Protein AF-A0A6C0JLZ2-F1 (afdb_monomer_lite)

Sequence (259 aa):
MEPILTFVDEPVYMREITKTLSSCRIEPTAEPTAEPMTEPDYEYCVMSIDIGIIHLGISVTTLDNEYNIIEIIWIDLIDITEFTHKWGPSRKNCTLHHTKTFCDWLNHIFQENLDFFEKSDYILIERQPPSGLVAIEQLIFSRWRDKAILIHPRSMHKFFNIGDCDYEQRKVCTEKIARMNLSDPKLQEQLGFYGRAHDIADSICLMLFWIKTQQDKYNEKKRREHIMKRQIQSHTNRKNMTTEEWFELHRYIPRDSKV

Structure (mmCIF, N/CA/C/O backbone):
data_AF-A0A6C0JLZ2-F1
#
_entry.id   AF-A0A6C0JLZ2-F1
#
loop_
_atom_site.group_PDB
_atom_site.id
_atom_site.type_symbol
_atom_site.label_atom_id
_atom_site.label_alt_id
_atom_site.label_comp_id
_atom_site.label_asym_id
_atom_site.label_entity_id
_atom_site.label_seq_id
_atom_site.pdbx_PDB_ins_code
_atom_site.Cartn_x
_atom_site.Cartn_y
_atom_site.Cartn_z
_atom_site.occupancy
_atom_site.B_iso_or_equiv
_atom_site.auth_seq_id
_atom_site.auth_comp_id
_atom_site.auth_asym_id
_atom_site.auth_atom_id
_atom_site.pdbx_PDB_model_num
ATOM 1 N N . MET A 1 1 ? 47.800 0.826 -15.071 1.00 42.62 1 MET A N 1
ATOM 2 C CA . MET A 1 1 ? 47.077 0.222 -13.936 1.00 42.62 1 MET A CA 1
ATOM 3 C C . MET A 1 1 ? 45.671 0.774 -13.986 1.00 42.62 1 MET A C 1
ATOM 5 O O . MET A 1 1 ? 45.480 1.930 -13.639 1.00 42.62 1 MET A O 1
ATOM 9 N N . GLU A 1 2 ? 44.741 0.007 -14.544 1.00 29.59 2 GLU A N 1
ATOM 10 C CA . GLU A 1 2 ? 43.315 0.343 -14.494 1.00 29.59 2 GLU A CA 1
ATOM 11 C C . GLU A 1 2 ? 42.776 0.016 -13.094 1.00 29.59 2 GLU A C 1
ATOM 13 O O . GLU A 1 2 ? 43.218 -0.975 -12.502 1.00 29.59 2 GLU A O 1
ATOM 18 N N . PRO A 1 3 ? 41.868 0.830 -12.530 1.00 30.62 3 PRO A N 1
ATOM 19 C CA . PRO A 1 3 ? 41.259 0.514 -11.253 1.00 30.62 3 PRO A CA 1
ATOM 20 C C . PRO A 1 3 ? 40.289 -0.655 -11.440 1.00 30.62 3 PRO A C 1
ATOM 22 O O . PRO A 1 3 ? 39.360 -0.600 -12.244 1.00 30.62 3 PRO A O 1
ATOM 25 N N . ILE A 1 4 ? 40.523 -1.722 -10.682 1.00 32.12 4 ILE A N 1
ATOM 26 C CA . ILE A 1 4 ? 39.612 -2.857 -10.568 1.00 32.12 4 ILE A CA 1
ATOM 27 C C . ILE A 1 4 ? 38.368 -2.358 -9.827 1.00 32.12 4 ILE A C 1
ATOM 29 O O . ILE A 1 4 ? 38.426 -2.068 -8.634 1.00 32.12 4 ILE A O 1
ATOM 33 N N . LEU A 1 5 ? 37.251 -2.234 -10.546 1.00 30.23 5 LEU A N 1
ATOM 34 C CA . LEU A 1 5 ? 35.925 -2.061 -9.959 1.00 30.23 5 LEU A CA 1
ATOM 35 C C . LEU A 1 5 ? 35.546 -3.360 -9.241 1.00 30.23 5 LEU A C 1
ATOM 37 O O . LEU A 1 5 ? 35.168 -4.346 -9.871 1.00 30.23 5 LEU A O 1
ATOM 41 N N . THR A 1 6 ? 35.670 -3.369 -7.918 1.00 31.44 6 THR A N 1
ATOM 42 C CA . THR A 1 6 ? 35.042 -4.384 -7.073 1.00 31.44 6 THR A CA 1
ATOM 43 C C . THR A 1 6 ? 33.554 -4.078 -6.987 1.00 31.44 6 THR A C 1
ATOM 45 O O . THR A 1 6 ? 33.160 -3.047 -6.441 1.00 31.44 6 THR A O 1
ATOM 48 N N . PHE A 1 7 ? 32.737 -4.967 -7.548 1.00 28.34 7 PHE A N 1
ATOM 49 C CA . PHE A 1 7 ? 31.302 -4.991 -7.303 1.00 28.34 7 PHE A CA 1
ATOM 50 C C . PHE A 1 7 ? 31.083 -5.187 -5.801 1.00 28.34 7 PHE A C 1
ATOM 52 O O . PHE A 1 7 ? 31.608 -6.132 -5.217 1.00 28.34 7 PHE A O 1
ATOM 59 N N . VAL A 1 8 ? 30.368 -4.254 -5.175 1.00 33.25 8 VAL A N 1
ATOM 60 C CA . VAL A 1 8 ? 29.864 -4.432 -3.813 1.00 33.25 8 VAL A CA 1
ATOM 61 C C . VAL A 1 8 ? 28.771 -5.487 -3.915 1.00 33.25 8 VAL A C 1
ATOM 63 O O . VAL A 1 8 ? 27.786 -5.278 -4.625 1.00 33.25 8 VAL A O 1
ATOM 66 N N . ASP A 1 9 ? 29.007 -6.637 -3.289 1.00 36.94 9 ASP A N 1
ATOM 67 C CA . ASP A 1 9 ? 28.062 -7.745 -3.224 1.00 36.94 9 ASP A CA 1
ATOM 68 C C . ASP A 1 9 ? 26.674 -7.255 -2.781 1.00 36.94 9 ASP A C 1
ATOM 70 O O . ASP A 1 9 ? 26.542 -6.404 -1.897 1.00 36.94 9 ASP A O 1
ATOM 74 N N . GLU A 1 10 ? 25.645 -7.791 -3.440 1.00 41.62 10 GLU A N 1
ATOM 75 C CA . GLU A 1 10 ? 24.232 -7.512 -3.186 1.00 41.62 10 GLU A CA 1
ATOM 76 C C . GLU A 1 10 ? 23.880 -7.605 -1.690 1.00 41.62 10 GLU A C 1
ATOM 78 O O . GLU A 1 10 ? 24.451 -8.434 -0.971 1.00 41.62 10 GLU A O 1
ATOM 83 N N . PRO A 1 11 ? 22.905 -6.818 -1.196 1.00 35.00 11 PRO A N 1
ATOM 84 C CA . PRO A 1 11 ? 22.507 -6.894 0.200 1.00 35.00 11 PRO A CA 1
ATOM 85 C C . PRO A 1 11 ? 22.031 -8.313 0.545 1.00 35.00 11 PRO A C 1
ATOM 87 O O . PRO A 1 11 ? 20.995 -8.794 0.088 1.00 35.00 11 PRO A O 1
ATOM 90 N N . VAL A 1 12 ? 22.800 -8.957 1.425 1.00 37.78 12 VAL A N 1
ATOM 91 C CA . VAL A 1 12 ? 22.631 -10.313 1.983 1.00 37.78 12 VAL A CA 1
ATOM 92 C C . VAL A 1 12 ? 21.279 -10.504 2.710 1.00 37.78 12 VAL A C 1
ATOM 94 O O . VAL A 1 12 ? 20.905 -11.622 3.066 1.00 37.78 12 VAL A O 1
ATOM 97 N N . TYR A 1 13 ? 20.505 -9.431 2.892 1.00 41.44 13 TYR A N 1
ATOM 98 C CA . TYR A 1 13 ? 19.379 -9.341 3.821 1.00 41.44 13 TYR A CA 1
ATOM 99 C C . TYR A 1 13 ? 18.070 -10.001 3.344 1.00 41.44 13 TYR A C 1
ATOM 101 O O . TYR A 1 13 ? 17.281 -10.468 4.164 1.00 41.44 13 TYR A O 1
ATOM 109 N N . MET A 1 14 ? 17.853 -10.155 2.029 1.00 39.50 14 MET A N 1
ATOM 110 C CA . MET A 1 14 ? 16.638 -10.810 1.501 1.00 39.50 14 MET A CA 1
ATOM 111 C C . MET A 1 14 ? 16.525 -12.291 1.896 1.00 39.50 14 MET A C 1
ATOM 113 O O . MET A 1 14 ? 15.421 -12.837 1.927 1.00 39.50 14 MET A O 1
ATOM 117 N N . ARG A 1 15 ? 17.649 -12.947 2.231 1.00 36.19 15 ARG A N 1
ATOM 118 C CA . ARG A 1 15 ? 17.680 -14.366 2.625 1.00 36.19 15 ARG A CA 1
ATOM 119 C C . ARG A 1 15 ? 17.050 -14.650 3.987 1.00 36.19 15 ARG A C 1
ATOM 121 O O . ARG A 1 15 ? 16.737 -15.811 4.230 1.00 36.19 15 ARG A O 1
ATOM 128 N N . GLU A 1 16 ? 16.885 -13.659 4.863 1.00 38.12 16 GLU A N 1
ATOM 129 C CA . GLU A 1 16 ? 16.236 -13.877 6.165 1.00 38.12 16 GLU A CA 1
ATOM 130 C C . GLU A 1 16 ? 14.729 -13.627 6.087 1.00 38.12 16 GLU A C 1
ATOM 132 O O . GLU A 1 16 ? 13.971 -14.510 6.467 1.00 38.12 16 GLU A O 1
ATOM 137 N N . ILE A 1 17 ? 14.277 -12.536 5.456 1.00 41.25 17 ILE A N 1
ATOM 138 C CA . ILE A 1 17 ? 12.839 -12.215 5.330 1.00 41.25 17 ILE A CA 1
ATOM 139 C C . ILE A 1 17 ? 12.093 -13.271 4.495 1.00 41.25 17 ILE A C 1
ATOM 141 O O . ILE A 1 17 ? 11.003 -13.710 4.863 1.00 41.25 17 ILE A O 1
ATOM 145 N N . THR A 1 18 ? 12.697 -13.761 3.403 1.00 35.69 18 THR A N 1
ATOM 146 C CA . THR A 1 18 ? 12.110 -14.870 2.626 1.00 35.69 18 THR A CA 1
ATOM 147 C C . THR A 1 18 ? 12.131 -16.192 3.386 1.00 35.69 18 THR A C 1
ATOM 149 O O . THR A 1 18 ? 11.236 -17.003 3.178 1.00 35.69 18 THR A O 1
ATOM 152 N N . LYS A 1 19 ? 13.077 -16.428 4.308 1.00 34.59 19 LYS A N 1
ATOM 153 C CA . LYS A 1 19 ? 13.058 -17.618 5.178 1.00 34.59 19 LYS A CA 1
ATOM 154 C C . LYS A 1 19 ? 11.939 -17.559 6.216 1.00 34.59 19 LYS A C 1
ATOM 156 O O . LYS A 1 19 ? 11.309 -18.586 6.429 1.00 34.59 19 LYS A O 1
ATOM 161 N N . THR A 1 20 ? 11.641 -16.386 6.772 1.00 43.28 20 THR A N 1
ATOM 162 C CA . THR A 1 20 ? 10.505 -16.174 7.691 1.00 43.28 20 THR A CA 1
ATOM 163 C C . THR A 1 20 ? 9.155 -16.332 6.987 1.00 43.28 20 THR A C 1
ATOM 165 O O . THR A 1 20 ? 8.162 -16.717 7.586 1.00 43.28 20 THR A O 1
ATOM 168 N N . LEU A 1 21 ? 9.114 -16.072 5.680 1.00 37.03 21 LEU A N 1
ATOM 169 C CA . LEU A 1 21 ? 7.914 -16.196 4.858 1.00 37.03 21 LEU A CA 1
ATOM 170 C C . LEU A 1 21 ? 7.765 -17.600 4.229 1.00 37.03 21 LEU A C 1
ATOM 172 O O . LEU A 1 21 ? 6.644 -18.064 4.018 1.00 37.03 21 LEU A O 1
ATOM 176 N N . SER A 1 22 ? 8.858 -18.296 3.918 1.00 37.12 22 SER A N 1
ATOM 177 C CA . SER A 1 22 ? 8.841 -19.631 3.293 1.00 37.12 22 SER A CA 1
ATOM 178 C C . SER A 1 22 ? 8.814 -20.796 4.293 1.00 37.12 22 SER A C 1
ATOM 180 O O . SER A 1 22 ? 8.516 -21.922 3.892 1.00 37.12 22 SER A O 1
ATOM 182 N N . SER A 1 23 ? 9.038 -20.551 5.590 1.00 39.75 23 SER A N 1
ATOM 183 C CA . SER A 1 23 ? 8.911 -21.550 6.667 1.00 39.75 23 SER A CA 1
ATOM 184 C C . SER A 1 23 ? 7.463 -21.979 6.971 1.00 39.75 23 SER A C 1
ATOM 186 O O . SER A 1 23 ? 7.255 -22.914 7.740 1.00 39.75 23 SER A O 1
ATOM 188 N N . CYS A 1 24 ? 6.452 -21.405 6.306 1.00 40.78 24 CYS A N 1
ATOM 189 C CA . CYS A 1 24 ? 5.029 -21.762 6.435 1.00 40.78 24 CYS A CA 1
ATOM 190 C C . CYS A 1 24 ? 4.627 -23.126 5.819 1.00 40.78 24 CYS A C 1
ATOM 192 O O . CYS A 1 24 ? 3.474 -23.325 5.434 1.00 40.78 24 CYS A O 1
ATOM 194 N N . ARG A 1 25 ? 5.546 -24.092 5.721 1.00 32.88 25 ARG A N 1
ATOM 195 C CA . ARG A 1 25 ? 5.217 -25.501 5.460 1.00 32.88 25 ARG A CA 1
ATOM 196 C C . ARG A 1 25 ? 5.774 -26.366 6.579 1.00 32.88 25 ARG A C 1
ATOM 198 O O . ARG A 1 25 ? 6.926 -26.782 6.542 1.00 32.88 25 ARG A O 1
ATOM 205 N N . ILE A 1 26 ? 4.916 -26.676 7.545 1.00 35.62 26 ILE A N 1
ATOM 206 C CA . ILE A 1 26 ? 5.140 -27.793 8.458 1.00 35.62 26 ILE A CA 1
ATOM 207 C C . ILE A 1 26 ? 4.710 -29.063 7.716 1.00 35.62 26 ILE A C 1
ATOM 209 O O . ILE A 1 26 ? 3.518 -29.326 7.573 1.00 35.62 26 ILE A O 1
ATOM 213 N N . GLU A 1 27 ? 5.674 -29.862 7.258 1.00 36.94 27 GLU A N 1
ATOM 214 C CA . GLU A 1 27 ? 5.500 -31.314 7.345 1.00 36.94 27 GLU A CA 1
ATOM 215 C C . GLU A 1 27 ? 6.022 -31.773 8.714 1.00 36.94 27 GLU A C 1
ATOM 217 O O . GLU A 1 27 ? 7.045 -31.262 9.183 1.00 36.94 27 GLU A O 1
ATOM 222 N N . PRO A 1 28 ? 5.329 -32.696 9.402 1.00 35.91 28 PRO A N 1
ATOM 223 C CA . PRO A 1 28 ? 5.691 -33.075 10.754 1.00 35.91 28 PRO A CA 1
ATOM 224 C C . PRO A 1 28 ? 6.867 -34.051 10.720 1.00 35.91 28 PRO A C 1
ATOM 226 O O . PRO A 1 28 ? 6.683 -35.244 10.489 1.00 35.91 28 PRO A O 1
ATOM 229 N N . THR A 1 29 ? 8.070 -33.575 11.029 1.00 37.16 29 THR A N 1
ATOM 230 C CA . THR A 1 29 ? 9.158 -34.455 11.477 1.00 37.16 29 THR A CA 1
ATOM 231 C C . THR A 1 29 ? 9.930 -33.829 12.631 1.00 37.16 29 THR A C 1
ATOM 233 O O . THR A 1 29 ? 10.174 -32.629 12.655 1.00 37.16 29 THR A O 1
ATOM 236 N N . ALA A 1 30 ? 10.229 -34.683 13.608 1.00 43.09 30 ALA A N 1
ATOM 237 C CA . ALA A 1 30 ? 10.561 -34.370 14.990 1.00 43.09 30 ALA A CA 1
ATOM 238 C C . ALA A 1 30 ? 11.877 -33.596 15.230 1.00 43.09 30 ALA A C 1
ATOM 240 O O . ALA A 1 30 ? 12.812 -33.651 14.439 1.00 43.09 30 ALA A O 1
ATOM 241 N N . GLU A 1 31 ? 11.864 -32.932 16.391 1.00 43.78 31 GLU A N 1
ATOM 242 C CA . GLU A 1 31 ? 12.822 -32.071 17.112 1.00 43.78 31 GLU A CA 1
ATOM 243 C C . GLU A 1 31 ? 14.348 -32.281 16.927 1.00 43.78 31 GLU A C 1
ATOM 245 O O . GLU A 1 31 ? 14.820 -33.393 16.681 1.00 43.78 31 GLU A O 1
ATOM 250 N N . PRO A 1 32 ? 15.145 -31.204 17.138 1.00 46.09 32 PRO A N 1
ATOM 251 C CA . PRO A 1 32 ? 15.621 -30.879 18.493 1.00 46.09 32 PRO A CA 1
ATOM 252 C C . PRO A 1 32 ? 15.422 -29.409 18.926 1.00 46.09 32 PRO A C 1
ATOM 254 O O . PRO A 1 32 ? 15.899 -28.478 18.284 1.00 46.09 32 PRO A O 1
ATOM 257 N N . THR A 1 33 ? 14.748 -29.255 20.070 1.00 55.16 33 THR A N 1
ATOM 258 C CA . THR A 1 33 ? 14.893 -28.246 21.142 1.00 55.16 33 THR A CA 1
ATOM 259 C C . THR A 1 33 ? 15.648 -26.937 20.841 1.00 55.16 33 THR A C 1
ATOM 261 O O . THR A 1 33 ? 16.840 -26.804 21.128 1.00 55.16 33 THR A O 1
ATOM 264 N N . ALA A 1 34 ? 14.901 -25.920 20.421 1.00 44.66 34 ALA A N 1
ATOM 265 C CA . ALA A 1 34 ? 15.114 -24.529 20.813 1.00 44.66 34 ALA A CA 1
ATOM 266 C C . ALA A 1 34 ? 13.762 -24.023 21.332 1.00 44.66 34 ALA A C 1
ATOM 268 O O . ALA A 1 34 ? 12.735 -24.347 20.736 1.00 44.66 34 ALA A O 1
ATOM 269 N N . GLU A 1 35 ? 13.736 -23.315 22.464 1.00 44.88 35 GLU A N 1
ATOM 270 C CA . GLU A 1 35 ? 12.493 -22.718 22.964 1.00 44.88 35 GLU A CA 1
ATOM 271 C C . GLU A 1 35 ? 11.859 -21.888 21.834 1.00 44.88 35 GLU A C 1
ATOM 273 O O . GLU A 1 35 ? 12.544 -21.026 21.275 1.00 44.88 35 GLU A O 1
ATOM 278 N N . PRO A 1 36 ? 10.604 -22.165 21.431 1.00 40.09 36 PRO A N 1
ATOM 279 C CA . PRO A 1 36 ? 9.993 -21.443 20.333 1.00 40.09 36 PRO A CA 1
ATOM 280 C C . PRO A 1 36 ? 9.804 -19.997 20.780 1.00 40.09 36 PRO A C 1
ATOM 282 O O . PRO A 1 36 ? 8.972 -19.704 21.640 1.00 40.09 36 PRO A O 1
ATOM 285 N N . MET A 1 37 ? 10.585 -19.086 20.196 1.00 38.66 37 MET A N 1
ATOM 286 C CA . MET A 1 37 ? 10.202 -17.683 20.141 1.00 38.66 37 MET A CA 1
ATOM 287 C C . MET A 1 37 ? 8.822 -17.664 19.492 1.00 38.66 37 MET A C 1
ATOM 289 O O . MET A 1 37 ? 8.691 -17.991 18.317 1.00 38.66 37 MET A O 1
ATOM 293 N N . THR A 1 38 ? 7.785 -17.392 20.281 1.00 46.66 38 THR A N 1
ATOM 294 C CA . THR A 1 38 ? 6.423 -17.237 19.778 1.00 46.66 38 THR A CA 1
ATOM 295 C C . THR A 1 38 ? 6.456 -16.117 18.753 1.00 46.66 38 THR A C 1
ATOM 297 O O . THR A 1 38 ? 6.639 -14.957 19.131 1.00 46.66 38 THR A O 1
ATOM 300 N N . GLU A 1 39 ? 6.372 -16.468 17.469 1.00 56.56 39 GLU A N 1
ATOM 301 C CA . GLU A 1 39 ? 6.247 -15.479 16.404 1.00 56.56 39 GLU A CA 1
ATOM 302 C C . GLU A 1 39 ? 5.058 -14.568 16.741 1.00 56.56 39 GLU A C 1
ATOM 304 O O . GLU A 1 39 ? 4.037 -15.063 17.235 1.00 56.56 39 GLU A O 1
ATOM 309 N N . PRO A 1 40 ? 5.187 -13.242 16.569 1.00 55.06 40 PRO A N 1
ATOM 310 C CA . PRO A 1 40 ? 4.067 -12.348 16.794 1.00 55.06 40 PRO A CA 1
ATOM 311 C C . PRO A 1 40 ? 2.953 -12.722 15.815 1.00 55.06 40 PRO A C 1
ATOM 313 O O . PRO A 1 40 ? 3.107 -12.587 14.603 1.00 55.06 40 PRO A O 1
ATOM 316 N N . ASP A 1 41 ? 1.850 -13.226 16.363 1.00 82.75 41 ASP A N 1
ATOM 317 C CA . ASP A 1 41 ? 0.653 -13.578 15.608 1.00 82.75 41 ASP A CA 1
ATOM 318 C C . ASP A 1 41 ? 0.092 -12.293 14.981 1.00 82.75 41 ASP A C 1
ATOM 320 O O . ASP A 1 41 ? -0.311 -11.368 15.694 1.00 82.75 41 ASP A O 1
ATOM 324 N N . TYR A 1 42 ? 0.156 -12.188 13.654 1.00 90.38 42 TYR A N 1
ATOM 325 C CA . TYR A 1 42 ? -0.428 -11.078 12.907 1.00 90.38 42 TYR A CA 1
ATOM 326 C C . TYR A 1 42 ? -1.739 -11.532 12.273 1.00 90.38 42 TYR A C 1
ATOM 328 O O . TYR A 1 42 ? -1.853 -12.654 11.790 1.00 90.38 42 TYR A O 1
ATOM 336 N N . GLU A 1 43 ? -2.725 -10.639 12.239 1.00 95.44 43 GLU A N 1
ATOM 337 C CA . GLU A 1 43 ? -4.027 -10.920 11.625 1.00 95.44 43 GLU A CA 1
ATOM 338 C C . GLU A 1 43 ? -4.043 -10.515 10.150 1.00 95.44 43 GLU A C 1
ATOM 340 O O . GLU A 1 43 ? -4.670 -11.181 9.332 1.00 95.44 43 GLU A O 1
ATOM 345 N N . TYR A 1 44 ? -3.368 -9.412 9.805 1.00 97.56 44 TYR A N 1
ATOM 346 C CA . TYR A 1 44 ? -3.395 -8.868 8.449 1.00 97.56 44 TYR A CA 1
ATOM 347 C C . TYR A 1 44 ? -1.997 -8.554 7.927 1.00 97.56 44 TYR A C 1
ATOM 349 O O . TYR A 1 44 ? -1.171 -7.981 8.637 1.00 97.56 44 TYR A O 1
ATOM 357 N N . CYS A 1 45 ? -1.775 -8.830 6.647 1.00 98.06 45 CYS A N 1
ATOM 358 C CA . CYS A 1 45 ? -0.650 -8.355 5.855 1.00 98.06 45 CYS A CA 1
ATOM 359 C C . CYS A 1 45 ? -1.145 -7.325 4.829 1.00 98.06 45 CYS A C 1
ATOM 361 O O . CYS A 1 45 ? -2.082 -7.573 4.067 1.00 98.06 45 CYS A O 1
ATOM 363 N N . VAL A 1 46 ? -0.532 -6.143 4.801 1.00 98.69 46 VAL A N 1
ATOM 364 C CA . VAL A 1 46 ? -0.952 -5.036 3.935 1.00 98.69 46 VAL A CA 1
ATOM 365 C C . VAL A 1 46 ? 0.225 -4.553 3.112 1.00 98.69 46 VAL A C 1
ATOM 367 O O . VAL A 1 46 ? 1.246 -4.142 3.658 1.00 98.69 46 VAL A O 1
ATOM 370 N N . MET A 1 47 ? 0.052 -4.549 1.794 1.00 98.75 47 MET A N 1
ATOM 371 C CA . MET A 1 47 ? 0.971 -3.925 0.850 1.00 98.75 47 MET A CA 1
ATOM 372 C C . MET A 1 47 ? 0.413 -2.577 0.411 1.00 98.75 47 MET A C 1
ATOM 374 O O . MET A 1 47 ? -0.785 -2.437 0.181 1.00 98.75 47 MET A O 1
ATOM 378 N N . SER A 1 48 ? 1.285 -1.593 0.252 1.00 98.75 48 SER A N 1
ATOM 379 C CA . SER A 1 48 ? 0.968 -0.283 -0.303 1.00 98.75 48 SER A CA 1
ATOM 380 C C . SER A 1 48 ? 1.908 0.031 -1.457 1.00 98.75 48 SER A C 1
ATOM 382 O O . SER A 1 48 ? 3.059 -0.406 -1.437 1.00 98.75 48 SER A O 1
ATOM 384 N N . ILE A 1 49 ? 1.392 0.712 -2.480 1.00 98.50 49 ILE A N 1
ATOM 385 C CA . ILE A 1 49 ? 2.097 1.009 -3.726 1.00 98.50 49 ILE A CA 1
ATOM 386 C C . ILE A 1 49 ? 1.839 2.464 -4.122 1.00 98.50 49 ILE A C 1
ATOM 388 O O . ILE A 1 49 ? 0.694 2.851 -4.391 1.00 98.50 49 ILE A O 1
ATOM 392 N N . ASP A 1 50 ? 2.921 3.231 -4.235 1.00 97.44 50 ASP A N 1
ATOM 393 C CA . ASP A 1 50 ? 2.966 4.486 -4.979 1.00 97.44 50 ASP A CA 1
ATOM 394 C C . ASP A 1 50 ? 3.482 4.241 -6.406 1.00 97.44 50 ASP A C 1
ATOM 396 O O . ASP A 1 50 ? 4.445 3.500 -6.629 1.00 97.44 50 ASP A O 1
ATOM 400 N N . ILE A 1 51 ? 2.810 4.842 -7.390 1.00 95.25 51 ILE A N 1
ATOM 401 C CA . ILE A 1 51 ? 3.095 4.623 -8.811 1.00 95.25 51 ILE A CA 1
ATOM 402 C C . ILE A 1 51 ? 3.823 5.842 -9.377 1.00 95.25 51 ILE A C 1
ATOM 404 O O . ILE A 1 51 ? 3.206 6.846 -9.742 1.00 95.25 51 ILE A O 1
ATOM 408 N N . GLY A 1 52 ? 5.137 5.704 -9.543 1.00 88.75 52 GLY A N 1
ATOM 409 C CA . GLY A 1 52 ? 5.982 6.634 -10.279 1.00 88.75 52 GLY A CA 1
ATOM 410 C C . GLY A 1 52 ? 6.158 6.251 -11.754 1.00 88.75 52 GLY A C 1
ATOM 411 O O . GLY A 1 52 ? 5.813 5.160 -12.199 1.00 88.75 52 GLY A O 1
ATOM 412 N N . ILE A 1 53 ? 6.739 7.172 -12.536 1.00 79.94 53 ILE A N 1
ATOM 413 C CA . ILE A 1 53 ? 6.968 7.005 -13.992 1.00 79.94 53 ILE A CA 1
ATOM 414 C C . ILE A 1 53 ? 7.885 5.824 -14.306 1.00 79.94 53 ILE A C 1
ATOM 416 O O . ILE A 1 53 ? 7.633 5.090 -15.257 1.00 79.94 53 ILE A O 1
ATOM 420 N N . ILE A 1 54 ? 8.955 5.683 -13.527 1.00 87.38 54 ILE A N 1
ATOM 421 C CA . ILE A 1 54 ? 9.974 4.642 -13.706 1.00 87.38 54 ILE A CA 1
ATOM 422 C C . ILE A 1 54 ? 9.976 3.683 -12.516 1.00 87.38 54 ILE A C 1
ATOM 424 O O . ILE A 1 54 ? 10.341 2.530 -12.678 1.00 87.38 54 ILE A O 1
ATOM 428 N N . HIS A 1 55 ? 9.539 4.127 -11.337 1.00 92.94 55 HIS A N 1
ATOM 429 C CA . HIS A 1 55 ? 9.653 3.340 -10.117 1.00 92.94 55 HIS A CA 1
ATOM 430 C C . HIS A 1 55 ? 8.293 3.091 -9.471 1.00 92.94 55 HIS A C 1
ATOM 432 O O . HIS A 1 55 ? 7.409 3.943 -9.549 1.00 92.94 55 HIS A O 1
ATOM 438 N N . LEU A 1 56 ? 8.155 1.952 -8.798 1.00 95.62 56 LEU A N 1
ATOM 439 C CA . LEU A 1 56 ? 7.114 1.710 -7.804 1.00 95.62 56 LEU A CA 1
ATOM 440 C C . LEU A 1 56 ? 7.735 1.848 -6.419 1.00 95.62 56 LEU A C 1
ATOM 442 O O . LEU A 1 56 ? 8.653 1.097 -6.086 1.00 95.62 56 LEU A O 1
ATOM 446 N N . GLY A 1 57 ? 7.231 2.787 -5.624 1.00 97.62 57 GLY A N 1
ATOM 447 C CA . GLY A 1 57 ? 7.503 2.812 -4.192 1.00 97.62 57 GLY A CA 1
ATOM 448 C C . GLY A 1 57 ? 6.596 1.796 -3.516 1.00 97.62 57 GLY A C 1
ATOM 449 O O . GLY A 1 57 ? 5.378 1.888 -3.656 1.00 97.62 57 GLY A O 1
ATOM 450 N N . ILE A 1 58 ? 7.163 0.811 -2.820 1.00 98.25 58 ILE A N 1
ATOM 451 C CA . ILE A 1 58 ? 6.383 -0.246 -2.167 1.00 98.25 58 ILE A CA 1
ATOM 452 C C . ILE A 1 58 ? 6.735 -0.316 -0.687 1.00 98.25 58 ILE A C 1
ATOM 454 O O . ILE A 1 58 ? 7.892 -0.165 -0.294 1.00 98.25 58 ILE A O 1
ATOM 458 N N . SER A 1 59 ? 5.722 -0.573 0.136 1.00 98.50 59 SER A N 1
ATOM 459 C CA . SER A 1 59 ? 5.881 -0.910 1.549 1.00 98.50 59 SER A CA 1
ATOM 460 C C . SER A 1 59 ? 4.924 -2.025 1.956 1.00 98.50 59 SER A C 1
ATOM 462 O O . SER A 1 59 ? 3.780 -2.045 1.502 1.00 98.50 59 SER A O 1
ATOM 464 N N . VAL A 1 60 ? 5.362 -2.917 2.842 1.00 98.44 60 VAL A N 1
ATOM 465 C CA . VAL A 1 60 ? 4.555 -4.021 3.381 1.00 98.44 60 VAL A CA 1
ATOM 466 C C . VAL A 1 60 ? 4.600 -3.994 4.903 1.00 98.44 60 VAL A C 1
ATOM 468 O O . VAL A 1 60 ? 5.668 -3.845 5.494 1.00 98.44 60 VAL A O 1
ATOM 471 N N . THR A 1 61 ? 3.445 -4.159 5.542 1.00 98.19 61 THR A N 1
ATOM 472 C CA . THR A 1 61 ? 3.297 -4.187 7.001 1.00 98.19 61 THR A CA 1
ATOM 473 C C . THR A 1 61 ? 2.432 -5.353 7.462 1.00 98.19 61 THR A C 1
ATOM 475 O O . THR A 1 61 ? 1.544 -5.803 6.737 1.00 98.19 61 THR A O 1
ATOM 478 N N . THR A 1 62 ? 2.667 -5.801 8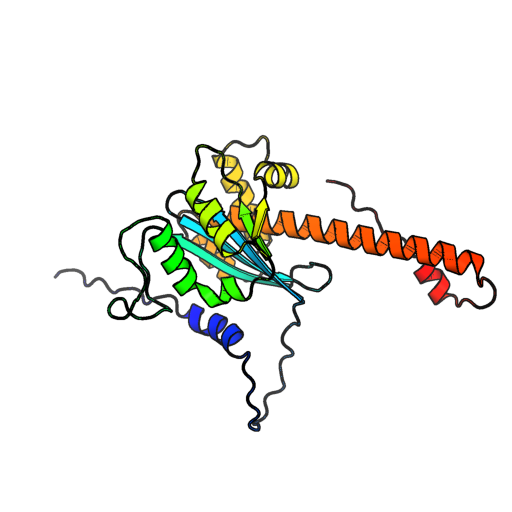.689 1.00 97.56 62 THR A N 1
ATOM 479 C CA . THR A 1 62 ? 1.790 -6.704 9.432 1.00 97.56 62 THR A CA 1
ATOM 480 C C . THR A 1 62 ? 1.034 -5.946 10.522 1.00 97.56 62 THR A C 1
ATOM 482 O O . THR A 1 62 ? 1.570 -5.039 11.168 1.00 97.56 62 THR A O 1
ATOM 485 N N . LEU A 1 63 ? -0.231 -6.314 10.722 1.00 97.56 63 LEU A N 1
ATOM 486 C CA . LEU A 1 63 ? -1.138 -5.692 11.683 1.00 97.56 63 LEU A CA 1
ATOM 487 C C . LEU A 1 63 ? -1.778 -6.741 12.595 1.00 97.56 63 LEU A C 1
ATOM 489 O O . LEU A 1 63 ? -1.995 -7.881 12.182 1.00 97.56 63 LEU A O 1
ATOM 493 N N . ASP A 1 64 ? -2.156 -6.329 13.803 1.00 96.38 64 ASP A N 1
ATOM 494 C CA . ASP A 1 64 ? -3.018 -7.131 14.674 1.00 96.38 64 ASP A CA 1
ATOM 495 C C . ASP A 1 64 ? -4.503 -7.049 14.260 1.00 96.38 64 ASP A C 1
ATOM 497 O O . ASP A 1 64 ? -4.896 -6.342 13.323 1.00 96.38 64 ASP A O 1
ATOM 501 N N . ASN A 1 65 ? -5.365 -7.757 14.991 1.00 94.56 65 ASN A N 1
ATOM 502 C CA . ASN A 1 65 ? -6.805 -7.794 14.731 1.00 94.56 65 ASN A CA 1
ATOM 503 C C . ASN A 1 65 ? -7.552 -6.472 15.019 1.00 94.56 65 ASN A C 1
ATOM 505 O O . ASN A 1 65 ? -8.733 -6.344 14.671 1.00 94.56 65 ASN A O 1
ATOM 509 N N . GLU A 1 66 ? -6.890 -5.486 15.628 1.00 94.56 66 GLU A N 1
ATOM 510 C CA . GLU A 1 66 ? -7.398 -4.133 15.865 1.00 94.56 66 GLU A CA 1
ATOM 511 C C . GLU A 1 66 ? -6.788 -3.109 14.893 1.00 94.56 66 GLU A C 1
ATOM 513 O O . GLU A 1 66 ? -7.051 -1.910 15.018 1.00 94.56 66 GLU A O 1
ATOM 518 N N . TYR A 1 67 ? -6.044 -3.579 13.884 1.00 96.31 67 TYR A N 1
ATOM 519 C CA . TYR A 1 67 ? -5.310 -2.769 12.911 1.00 96.31 67 TYR A CA 1
ATOM 520 C C . TYR A 1 67 ? -4.185 -1.933 13.539 1.00 96.31 67 TYR A C 1
ATOM 522 O O . TYR A 1 67 ? -3.825 -0.886 13.003 1.00 96.31 67 TYR A O 1
ATOM 530 N N . ASN A 1 68 ? -3.623 -2.336 14.678 1.00 95.44 68 ASN A N 1
ATOM 531 C CA . ASN A 1 68 ? -2.377 -1.746 15.158 1.00 95.44 68 ASN A CA 1
ATOM 532 C C . ASN A 1 68 ? -1.209 -2.299 14.347 1.00 95.44 68 ASN A C 1
ATOM 534 O O . ASN A 1 68 ? -1.172 -3.485 14.023 1.00 95.44 68 ASN A O 1
ATOM 538 N N . ILE A 1 69 ? -0.250 -1.430 14.032 1.00 95.75 69 ILE A N 1
ATOM 539 C CA . ILE A 1 69 ? 0.977 -1.831 13.347 1.00 95.75 69 ILE A CA 1
ATOM 540 C C . ILE A 1 69 ? 1.796 -2.695 14.295 1.00 95.75 69 ILE A C 1
ATOM 542 O O . ILE A 1 69 ? 2.156 -2.243 15.382 1.00 95.75 69 ILE A O 1
ATOM 546 N N . ILE A 1 70 ? 2.101 -3.911 13.851 1.00 95.31 70 ILE A N 1
ATOM 547 C CA . ILE A 1 70 ? 3.111 -4.755 14.482 1.00 95.31 70 ILE A CA 1
ATOM 548 C C . ILE A 1 70 ? 4.469 -4.310 13.944 1.00 95.31 70 ILE A C 1
ATOM 550 O O . ILE A 1 70 ? 5.314 -3.840 14.703 1.00 95.31 70 ILE A O 1
ATOM 554 N N . GLU A 1 71 ? 4.646 -4.370 12.620 1.00 94.69 71 GLU A N 1
ATOM 555 C CA . GLU A 1 71 ? 5.884 -3.965 11.957 1.00 94.69 71 GLU A CA 1
ATOM 556 C C . GLU A 1 71 ? 5.661 -3.618 10.476 1.00 94.69 71 GLU A C 1
ATOM 558 O O . GLU A 1 71 ? 4.794 -4.179 9.805 1.00 94.69 71 GLU A O 1
ATOM 563 N N . ILE A 1 72 ? 6.463 -2.693 9.941 1.00 96.69 72 ILE A N 1
ATOM 564 C CA . ILE A 1 72 ? 6.681 -2.551 8.494 1.00 96.69 72 ILE A CA 1
ATOM 565 C C . ILE A 1 72 ? 7.839 -3.480 8.141 1.00 96.69 72 ILE A C 1
ATOM 567 O O . ILE A 1 72 ? 8.969 -3.196 8.514 1.00 96.69 72 ILE A O 1
ATOM 571 N N . ILE A 1 73 ? 7.553 -4.588 7.462 1.00 95.62 73 ILE A N 1
ATOM 572 C CA . ILE A 1 73 ? 8.496 -5.701 7.277 1.00 95.62 73 ILE A CA 1
ATOM 573 C C . ILE A 1 73 ? 9.337 -5.583 6.003 1.00 95.62 73 ILE A C 1
ATOM 575 O O . ILE A 1 73 ? 10.337 -6.282 5.852 1.00 95.62 73 ILE A O 1
ATOM 579 N N . TRP A 1 74 ? 8.922 -4.742 5.052 1.00 96.44 74 TRP A N 1
ATOM 580 C CA . TRP A 1 74 ? 9.628 -4.589 3.784 1.00 96.44 74 TRP A CA 1
ATOM 581 C C . TRP A 1 74 ? 9.311 -3.257 3.108 1.00 96.44 74 TRP A C 1
ATOM 583 O O . TRP A 1 74 ? 8.172 -2.786 3.142 1.00 96.44 74 TRP A O 1
ATOM 593 N N . ILE A 1 75 ? 10.326 -2.675 2.471 1.00 97.50 75 ILE A N 1
ATOM 594 C CA . ILE A 1 75 ? 10.215 -1.514 1.588 1.00 97.50 75 ILE A CA 1
ATOM 595 C C . ILE A 1 75 ? 11.119 -1.718 0.376 1.00 97.50 75 ILE A C 1
ATOM 597 O O . ILE A 1 75 ? 12.191 -2.316 0.507 1.00 97.50 75 ILE A O 1
ATOM 601 N N . ASP A 1 76 ? 10.719 -1.192 -0.778 1.00 96.50 76 ASP A N 1
ATOM 602 C CA . ASP A 1 76 ? 11.582 -1.166 -1.959 1.00 96.50 76 ASP A CA 1
ATOM 603 C C . ASP A 1 76 ? 11.168 -0.087 -2.964 1.00 96.50 76 ASP A C 1
ATOM 605 O O . ASP A 1 76 ? 10.027 0.381 -2.972 1.00 96.50 76 ASP A O 1
ATOM 609 N N . LEU A 1 77 ? 12.113 0.287 -3.825 1.00 96.31 77 LEU A N 1
ATOM 610 C CA . LEU A 1 77 ? 11.915 1.167 -4.969 1.00 96.31 77 LEU A CA 1
ATOM 611 C C . LEU A 1 77 ? 12.218 0.378 -6.247 1.00 96.31 77 LEU A C 1
ATOM 613 O O . LEU A 1 77 ? 13.366 0.298 -6.687 1.00 96.31 77 LEU A O 1
ATOM 617 N N . ILE A 1 78 ? 11.185 -0.204 -6.847 1.00 95.00 78 ILE A N 1
ATOM 618 C CA . ILE A 1 78 ? 11.341 -1.110 -7.991 1.00 95.00 78 ILE A CA 1
ATOM 619 C C . ILE A 1 78 ? 11.316 -0.323 -9.297 1.00 95.00 78 ILE A C 1
ATOM 621 O O . ILE A 1 78 ? 10.294 0.284 -9.606 1.00 95.00 78 ILE A O 1
ATOM 625 N N . ASP A 1 79 ? 12.380 -0.390 -10.103 1.00 93.62 79 ASP A N 1
ATOM 626 C CA . ASP A 1 79 ? 12.355 0.090 -11.492 1.00 93.62 79 ASP A CA 1
ATOM 627 C C . ASP A 1 79 ? 11.473 -0.830 -12.351 1.00 93.62 79 ASP A C 1
ATOM 629 O O . ASP A 1 79 ? 11.775 -2.006 -12.561 1.00 93.62 79 ASP A O 1
ATOM 633 N N . ILE A 1 80 ? 10.364 -0.294 -12.860 1.00 91.31 80 ILE A N 1
ATOM 634 C CA . ILE A 1 80 ? 9.402 -1.065 -13.650 1.00 91.31 80 ILE A CA 1
ATOM 635 C C . ILE A 1 80 ? 9.929 -1.419 -15.035 1.00 91.31 80 ILE A C 1
ATOM 637 O O . ILE A 1 80 ? 9.368 -2.284 -15.692 1.00 91.31 80 ILE A O 1
ATOM 641 N N . THR A 1 81 ? 10.951 -0.730 -15.531 1.00 90.06 81 THR A N 1
ATOM 642 C CA . THR A 1 81 ? 11.417 -0.879 -16.912 1.00 90.06 81 THR A CA 1
ATOM 643 C C . THR A 1 81 ? 12.418 -2.020 -17.083 1.00 90.06 81 THR A C 1
ATOM 645 O O . THR A 1 81 ? 12.724 -2.418 -18.218 1.00 90.06 81 THR A O 1
ATOM 648 N N . GLU A 1 82 ? 12.881 -2.600 -15.975 1.00 89.00 82 GLU A N 1
ATOM 649 C CA . GLU A 1 82 ? 13.835 -3.699 -15.951 1.00 89.00 82 GLU A CA 1
ATOM 650 C C . GLU A 1 82 ? 13.153 -5.070 -15.841 1.00 89.00 82 GLU A C 1
ATOM 652 O O . GLU A 1 82 ? 12.214 -5.291 -15.081 1.00 89.00 82 GLU A O 1
ATOM 657 N N . PHE A 1 83 ? 13.653 -6.039 -16.614 1.00 88.06 83 PHE A N 1
ATOM 658 C CA . PHE A 1 83 ? 13.250 -7.439 -16.478 1.00 88.06 83 PHE A CA 1
ATOM 659 C C . PHE A 1 83 ? 14.196 -8.155 -15.519 1.00 88.06 83 PHE A C 1
ATOM 661 O O . PHE A 1 83 ? 15.210 -8.722 -15.939 1.00 88.06 83 PHE A O 1
ATOM 668 N N . THR A 1 84 ? 13.855 -8.122 -14.238 1.00 85.81 84 THR A N 1
ATOM 669 C CA . THR A 1 84 ? 14.600 -8.790 -13.169 1.00 85.81 84 THR A CA 1
ATOM 670 C C . THR A 1 84 ? 14.231 -10.280 -13.095 1.00 85.81 84 THR A C 1
ATOM 672 O O . THR A 1 84 ? 13.090 -10.652 -13.352 1.00 85.81 84 THR A O 1
ATOM 675 N N . HIS A 1 85 ? 15.227 -11.129 -12.807 1.00 88.31 85 HIS A N 1
ATOM 676 C CA . HIS A 1 85 ? 15.116 -12.597 -12.666 1.00 88.31 85 HIS A CA 1
ATOM 677 C C . HIS A 1 85 ? 15.957 -13.076 -11.470 1.00 88.31 85 HIS A C 1
ATOM 679 O O . HIS A 1 85 ? 16.822 -13.941 -11.619 1.00 88.31 85 HIS A O 1
ATOM 685 N N . LYS A 1 86 ? 15.815 -12.412 -10.320 1.00 88.31 86 LYS A N 1
ATOM 686 C CA . LYS A 1 86 ? 16.570 -12.703 -9.092 1.00 88.31 86 LYS A CA 1
ATOM 687 C C . LYS A 1 86 ? 15.940 -13.856 -8.317 1.00 88.31 86 LYS A C 1
ATOM 689 O O . LYS A 1 86 ? 16.660 -14.732 -7.844 1.00 88.31 86 LYS A O 1
ATOM 694 N N . TRP A 1 87 ? 14.614 -13.858 -8.217 1.00 85.25 87 TRP A N 1
ATOM 695 C CA . TRP A 1 87 ? 13.848 -14.814 -7.415 1.00 85.25 87 TRP A CA 1
ATOM 696 C C . TRP A 1 87 ? 12.978 -15.745 -8.268 1.00 85.25 87 TRP A C 1
ATOM 698 O O . TRP A 1 87 ? 12.591 -16.817 -7.804 1.00 85.25 87 TRP A O 1
ATOM 708 N N . GLY A 1 88 ? 12.710 -15.379 -9.525 1.00 81.44 88 GLY A N 1
ATOM 709 C CA . GLY A 1 88 ? 12.012 -16.213 -10.498 1.00 81.44 88 GLY A CA 1
ATOM 710 C C . GLY A 1 88 ? 12.909 -17.172 -11.304 1.00 81.44 88 GLY A C 1
ATOM 711 O O . GLY A 1 88 ? 14.106 -17.323 -11.038 1.00 81.44 88 GLY A O 1
ATOM 712 N N . PRO A 1 89 ? 12.348 -17.851 -12.328 1.00 85.50 89 PRO A N 1
ATOM 713 C CA . PRO A 1 89 ? 13.139 -18.601 -13.296 1.00 85.50 89 PRO A CA 1
ATOM 714 C C . PRO A 1 89 ? 14.189 -17.703 -13.949 1.00 85.50 89 PRO A C 1
ATOM 716 O O . PRO A 1 89 ? 13.923 -16.551 -14.268 1.00 85.50 89 PRO A O 1
ATOM 719 N N . SER A 1 90 ? 15.372 -18.257 -14.232 1.00 90.88 90 SER A N 1
ATOM 720 C CA . SER A 1 90 ? 16.390 -17.520 -14.989 1.00 90.88 90 SER A CA 1
ATOM 721 C C . SER A 1 90 ? 15.825 -16.999 -16.313 1.00 90.88 90 SER A C 1
ATOM 723 O O . SER A 1 90 ? 14.963 -17.638 -16.918 1.00 90.88 90 SER A O 1
ATOM 725 N N . ARG A 1 91 ? 16.402 -15.919 -16.848 1.00 89.12 91 ARG A N 1
ATOM 726 C CA . ARG A 1 91 ? 15.974 -15.329 -18.126 1.00 89.12 91 ARG A CA 1
ATOM 727 C C . ARG A 1 91 ? 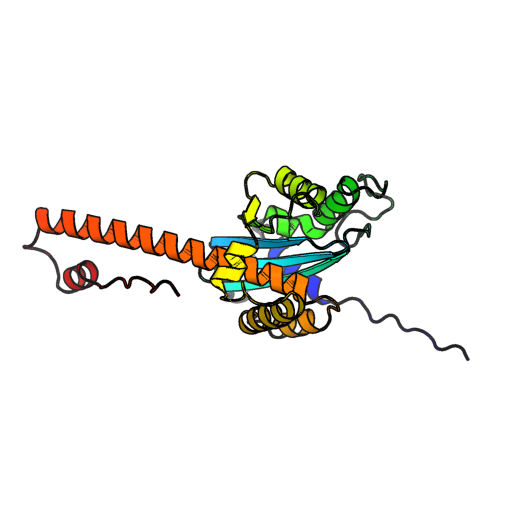15.856 -16.335 -19.282 1.00 89.12 91 ARG A C 1
ATOM 729 O O . ARG A 1 91 ? 15.006 -16.162 -20.145 1.00 89.12 91 ARG A O 1
ATOM 736 N N . LYS A 1 92 ? 16.687 -17.387 -19.311 1.00 90.69 92 LYS A N 1
ATOM 737 C CA . LYS A 1 92 ? 16.635 -18.446 -20.343 1.00 90.69 92 LYS A CA 1
ATOM 738 C C . LYS A 1 92 ? 15.410 -19.360 -20.221 1.00 90.69 92 LYS A C 1
ATOM 740 O O . LYS A 1 92 ? 14.994 -19.936 -21.217 1.00 90.69 92 LYS A O 1
ATOM 745 N N . ASN A 1 93 ? 14.865 -19.485 -19.014 1.00 93.19 93 ASN A N 1
ATOM 746 C CA . ASN A 1 93 ? 13.736 -20.350 -18.675 1.00 93.19 93 ASN A CA 1
ATOM 747 C C . ASN A 1 93 ? 12.463 -19.547 -18.366 1.00 93.19 93 ASN A C 1
ATOM 749 O O . ASN A 1 93 ? 11.455 -20.129 -17.971 1.00 93.19 93 ASN A O 1
ATOM 753 N N . CYS A 1 94 ? 12.512 -18.220 -18.493 1.00 93.88 94 CYS A N 1
ATOM 754 C CA . CYS A 1 94 ? 11.363 -17.369 -18.256 1.00 93.88 94 CYS A CA 1
ATOM 755 C C . CYS A 1 94 ? 10.334 -17.557 -19.375 1.00 93.88 94 CYS A C 1
ATOM 757 O O . CYS A 1 94 ? 10.656 -17.461 -20.559 1.00 93.88 94 CYS A O 1
ATOM 759 N N . THR A 1 95 ? 9.090 -17.815 -18.981 1.00 94.94 95 THR A N 1
ATOM 760 C CA . THR A 1 95 ? 7.953 -18.002 -19.889 1.00 94.94 95 THR A CA 1
ATOM 761 C C . THR A 1 95 ? 7.171 -16.711 -20.140 1.00 94.94 95 THR A C 1
ATOM 763 O O . THR A 1 95 ? 6.293 -16.692 -21.001 1.00 94.94 95 THR A O 1
ATOM 766 N N . LEU A 1 96 ? 7.478 -15.637 -19.405 1.00 95.38 96 LEU A N 1
ATOM 767 C CA . LEU A 1 96 ? 6.874 -14.321 -19.591 1.00 95.38 96 LEU A CA 1
ATOM 768 C C . LEU A 1 96 ? 7.437 -13.631 -20.837 1.00 95.38 96 LEU A C 1
ATOM 770 O O . LEU A 1 96 ? 8.570 -13.868 -21.253 1.00 95.38 96 LEU A O 1
ATOM 774 N N . HIS A 1 97 ? 6.642 -12.740 -21.423 1.00 95.62 97 HIS A N 1
ATOM 775 C CA . HIS A 1 97 ? 7.053 -11.951 -22.579 1.00 95.62 97 HIS A CA 1
ATOM 776 C C . HIS A 1 97 ? 8.034 -10.831 -22.189 1.00 95.62 97 HIS A C 1
ATOM 778 O O . HIS A 1 97 ? 7.906 -10.218 -21.132 1.00 95.62 97 HIS A O 1
ATOM 784 N N . HIS A 1 98 ? 9.002 -10.538 -23.069 1.00 94.88 98 HIS A N 1
ATOM 785 C CA . HIS A 1 98 ? 10.011 -9.476 -22.897 1.00 94.88 98 HIS A CA 1
ATOM 786 C C . HIS A 1 98 ? 9.868 -8.359 -23.945 1.00 94.88 98 HIS A C 1
ATOM 788 O O . HIS A 1 98 ? 10.866 -7.853 -24.461 1.00 94.88 98 HIS A O 1
ATOM 794 N N . THR A 1 99 ? 8.638 -7.974 -24.301 1.00 94.06 99 THR A N 1
ATOM 795 C CA . THR A 1 99 ? 8.357 -6.997 -25.376 1.00 94.06 99 THR A CA 1
ATOM 796 C C . THR A 1 99 ? 8.410 -5.533 -24.929 1.00 94.06 99 THR A C 1
ATOM 798 O O . THR A 1 99 ? 8.174 -4.639 -25.737 1.00 94.06 99 THR A O 1
ATOM 801 N N . LYS A 1 100 ? 8.790 -5.275 -23.670 1.00 92.62 100 LYS A N 1
ATOM 802 C CA . LYS A 1 100 ? 8.915 -3.933 -23.061 1.00 92.62 100 LYS A CA 1
ATOM 803 C C . LYS A 1 100 ? 7.602 -3.142 -23.075 1.00 92.62 100 LYS A C 1
ATOM 805 O O . LYS A 1 100 ? 7.568 -1.959 -23.403 1.00 92.62 100 LYS A O 1
ATOM 810 N N . THR A 1 101 ? 6.513 -3.823 -22.736 1.00 93.38 101 THR A N 1
ATOM 811 C CA . THR A 1 101 ? 5.203 -3.212 -22.493 1.00 93.38 101 THR A CA 1
ATOM 812 C C . THR A 1 101 ? 4.916 -3.191 -20.993 1.00 93.38 101 THR A C 1
ATOM 814 O O . THR A 1 101 ? 5.486 -3.986 -20.247 1.00 93.38 101 THR A O 1
ATOM 817 N N . PHE A 1 102 ? 3.994 -2.333 -20.539 1.00 93.50 102 PHE A N 1
ATOM 818 C CA . PHE A 1 102 ? 3.593 -2.304 -19.125 1.00 93.50 102 PHE A CA 1
ATOM 819 C C . PHE A 1 102 ? 3.097 -3.660 -18.617 1.00 93.50 102 PHE A C 1
ATOM 821 O O . PHE A 1 102 ? 3.398 -4.023 -17.486 1.00 93.50 102 PHE A O 1
ATOM 828 N N . CYS A 1 103 ? 2.394 -4.434 -19.447 1.00 94.75 103 CYS A N 1
ATOM 829 C CA . CYS A 1 103 ? 1.954 -5.779 -19.080 1.00 94.75 103 CYS A CA 1
ATOM 830 C C . CYS A 1 103 ? 3.146 -6.696 -18.781 1.00 94.75 103 CYS A C 1
ATOM 832 O O . CYS A 1 103 ? 3.170 -7.369 -17.755 1.00 94.75 103 CYS A O 1
ATOM 834 N N . ASP A 1 104 ? 4.145 -6.700 -19.661 1.00 94.62 104 ASP A N 1
ATOM 835 C CA . ASP A 1 104 ? 5.321 -7.562 -19.541 1.00 94.62 104 ASP A CA 1
ATOM 836 C C . ASP A 1 104 ? 6.194 -7.174 -18.352 1.00 94.62 104 ASP A C 1
ATOM 838 O O . ASP A 1 104 ? 6.646 -8.037 -17.601 1.00 94.62 104 ASP A O 1
ATOM 842 N N . TRP A 1 105 ? 6.407 -5.872 -18.174 1.00 94.88 105 TRP A N 1
ATOM 843 C CA . TRP A 1 105 ? 7.132 -5.301 -17.046 1.00 94.88 105 TRP A CA 1
ATOM 844 C C . TRP A 1 105 ? 6.479 -5.662 -15.715 1.00 94.88 105 TRP A C 1
ATOM 846 O O . TRP A 1 105 ? 7.120 -6.255 -14.850 1.00 94.88 105 TRP A O 1
ATOM 856 N N . LEU A 1 106 ? 5.176 -5.409 -15.578 1.00 95.31 106 LEU A N 1
ATOM 857 C CA . LEU A 1 106 ? 4.455 -5.724 -14.349 1.00 95.31 106 LEU A CA 1
ATOM 858 C C . LEU A 1 106 ? 4.396 -7.225 -14.077 1.00 95.31 106 LEU A C 1
ATOM 860 O O . LEU A 1 106 ? 4.554 -7.630 -12.932 1.00 95.31 106 LEU A O 1
ATOM 864 N N . ASN A 1 107 ? 4.245 -8.067 -15.102 1.00 95.44 107 ASN A N 1
ATOM 865 C CA . ASN A 1 107 ? 4.274 -9.517 -14.911 1.00 95.44 107 ASN A CA 1
ATOM 866 C C . ASN A 1 107 ? 5.612 -10.002 -14.337 1.00 95.44 107 ASN A C 1
ATOM 868 O O . ASN A 1 107 ? 5.613 -10.901 -13.497 1.00 95.44 107 ASN A O 1
ATOM 872 N N . HIS A 1 108 ? 6.734 -9.399 -14.741 1.00 95.38 108 HIS A N 1
ATOM 873 C CA . HIS A 1 108 ? 8.033 -9.698 -14.137 1.00 95.38 108 HIS A CA 1
ATOM 874 C C . HIS A 1 108 ? 8.104 -9.222 -12.689 1.00 95.38 108 HIS A C 1
ATOM 876 O O . HIS A 1 108 ? 8.519 -9.988 -11.828 1.00 95.38 108 HIS A O 1
ATOM 882 N N . ILE A 1 109 ? 7.625 -8.013 -12.389 1.00 94.94 109 ILE A N 1
ATOM 883 C CA . ILE A 1 109 ? 7.572 -7.511 -11.008 1.00 94.94 109 ILE A CA 1
ATOM 884 C C . ILE A 1 109 ? 6.734 -8.437 -10.119 1.00 94.94 109 ILE A C 1
ATOM 886 O O . ILE A 1 109 ? 7.154 -8.765 -9.009 1.00 94.94 109 ILE A O 1
ATOM 890 N N . PHE A 1 110 ? 5.578 -8.896 -10.606 1.00 95.44 110 PHE A N 1
ATOM 891 C CA . PHE A 1 110 ? 4.727 -9.834 -9.877 1.00 95.44 110 PHE A CA 1
ATOM 892 C C . PHE A 1 110 ? 5.407 -11.184 -9.674 1.00 95.44 110 PHE A C 1
ATOM 894 O O . PHE A 1 110 ? 5.261 -11.756 -8.605 1.00 95.44 110 PHE A O 1
ATOM 901 N N . GLN A 1 111 ? 6.146 -11.693 -10.663 1.00 94.81 111 GLN A N 1
ATOM 902 C CA . GLN A 1 111 ? 6.906 -12.936 -10.520 1.00 94.81 111 GLN A CA 1
ATOM 903 C C . GLN A 1 111 ? 7.999 -12.804 -9.453 1.00 94.81 111 GLN A C 1
ATOM 905 O O . GLN A 1 111 ? 8.145 -13.684 -8.612 1.00 94.81 111 GLN A O 1
ATOM 910 N N . GLU A 1 112 ? 8.756 -11.709 -9.483 1.00 93.19 112 GLU A N 1
ATOM 911 C CA . GLU A 1 112 ? 9.889 -11.490 -8.580 1.00 93.19 112 GLU A CA 1
ATOM 912 C C . GLU A 1 112 ? 9.467 -11.245 -7.129 1.00 93.19 112 GLU A C 1
ATOM 914 O O . GLU A 1 112 ? 10.232 -11.534 -6.214 1.00 93.19 112 GLU A O 1
ATOM 919 N N . ASN A 1 113 ? 8.248 -10.742 -6.918 1.00 93.69 113 ASN A N 1
ATOM 920 C CA . ASN A 1 113 ? 7.730 -10.361 -5.602 1.00 93.69 113 ASN A CA 1
ATOM 921 C C . ASN A 1 113 ? 6.446 -11.123 -5.238 1.00 93.69 113 ASN A C 1
ATOM 923 O O . ASN A 1 113 ? 5.642 -10.637 -4.437 1.00 93.69 113 ASN A O 1
ATOM 927 N N . LEU A 1 114 ? 6.230 -12.293 -5.851 1.00 93.25 114 LEU A N 1
ATOM 928 C CA . LEU A 1 114 ? 4.956 -13.012 -5.804 1.00 93.25 114 LEU A CA 1
ATOM 929 C C . LEU A 1 114 ? 4.493 -13.273 -4.371 1.00 93.25 114 LEU A C 1
ATOM 931 O O . LEU A 1 114 ? 3.330 -13.038 -4.065 1.00 93.25 114 LEU A O 1
ATOM 935 N N . ASP A 1 115 ? 5.413 -13.667 -3.491 1.00 92.25 115 ASP A N 1
ATOM 936 C CA . ASP A 1 115 ? 5.120 -13.961 -2.089 1.00 92.25 115 ASP A CA 1
ATOM 937 C C . ASP A 1 115 ? 4.463 -12.780 -1.369 1.00 92.25 115 ASP A C 1
ATOM 939 O O . ASP A 1 115 ? 3.468 -12.968 -0.671 1.00 92.25 115 ASP A O 1
ATOM 943 N N . PHE A 1 116 ? 4.975 -11.559 -1.548 1.00 94.06 116 PHE A N 1
ATOM 944 C CA . PHE A 1 116 ? 4.383 -10.380 -0.917 1.00 94.06 116 PHE A CA 1
ATOM 945 C C . PHE A 1 116 ? 3.010 -10.077 -1.506 1.00 94.06 116 PHE A C 1
ATOM 947 O O . PHE A 1 116 ? 2.062 -9.803 -0.766 1.00 94.06 116 PHE A O 1
ATOM 954 N N . PHE A 1 117 ? 2.878 -10.159 -2.831 1.00 96.00 117 PHE A N 1
ATOM 955 C CA . PHE A 1 117 ? 1.605 -9.910 -3.491 1.00 96.00 117 PHE A CA 1
ATOM 956 C C . PHE A 1 117 ? 0.544 -10.941 -3.104 1.00 96.00 117 PHE A C 1
ATOM 958 O O . PHE A 1 117 ? -0.591 -10.553 -2.855 1.00 96.00 117 PHE A O 1
ATOM 965 N N . GLU A 1 118 ? 0.871 -12.231 -3.027 1.00 95.69 118 GLU A N 1
ATOM 966 C CA . GLU A 1 118 ? -0.069 -13.296 -2.668 1.00 95.69 118 GLU A CA 1
ATOM 967 C C . GLU A 1 118 ? -0.461 -13.254 -1.192 1.00 95.69 118 GLU A C 1
ATOM 969 O O . GLU A 1 118 ? -1.652 -13.360 -0.899 1.00 95.69 118 GLU A O 1
ATOM 974 N N . LYS A 1 119 ? 0.495 -13.015 -0.288 1.00 94.81 119 LYS A N 1
ATOM 975 C CA . LYS A 1 119 ? 0.252 -12.991 1.164 1.00 94.81 119 LYS A CA 1
ATOM 976 C C . LYS A 1 119 ? -0.450 -11.747 1.671 1.00 94.81 119 LYS A C 1
ATOM 978 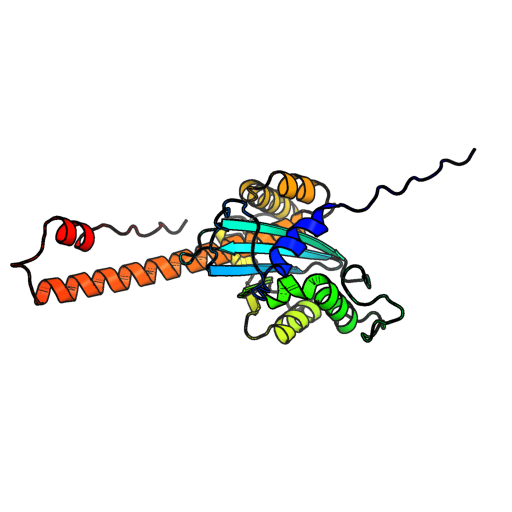O O . LYS A 1 119 ? -1.020 -11.787 2.750 1.00 94.81 119 LYS A O 1
ATOM 983 N N . SER A 1 120 ? -0.399 -10.648 0.925 1.00 97.88 120 SER A N 1
ATOM 984 C CA . SER A 1 120 ? -1.116 -9.438 1.317 1.00 97.88 120 SER A CA 1
ATOM 985 C C . SER A 1 120 ? -2.624 -9.689 1.292 1.00 97.88 120 SER A C 1
ATOM 987 O O . SER A 1 120 ? -3.156 -10.090 0.255 1.00 97.88 120 SER A O 1
ATOM 989 N N . ASP A 1 121 ? -3.315 -9.400 2.389 1.00 98.50 121 ASP A N 1
ATOM 990 C CA . ASP A 1 121 ? -4.779 -9.388 2.483 1.00 98.50 121 ASP A CA 1
ATOM 991 C C . ASP A 1 121 ? -5.369 -8.157 1.796 1.00 98.50 121 ASP A C 1
ATOM 993 O O . ASP A 1 121 ? -6.463 -8.205 1.234 1.00 98.50 121 ASP A O 1
ATOM 997 N N . TYR A 1 122 ? -4.615 -7.054 1.806 1.00 98.75 122 TYR A N 1
ATOM 998 C CA . TYR A 1 122 ? -4.980 -5.794 1.169 1.00 98.75 122 TYR A CA 1
ATOM 999 C C . TYR A 1 122 ? -3.800 -5.231 0.378 1.00 98.75 122 TYR A C 1
ATOM 1001 O O . TYR A 1 122 ? -2.674 -5.189 0.871 1.00 98.75 122 TYR A O 1
ATOM 1009 N N . ILE A 1 123 ? -4.073 -4.759 -0.840 1.00 98.81 123 ILE A N 1
ATOM 1010 C CA . ILE A 1 123 ? -3.099 -4.061 -1.687 1.00 98.81 123 ILE A CA 1
ATOM 1011 C C . ILE A 1 123 ? -3.615 -2.647 -1.935 1.00 98.81 123 ILE A C 1
ATOM 1013 O O . ILE A 1 123 ? -4.578 -2.433 -2.669 1.00 98.81 123 ILE A O 1
ATOM 1017 N N . LEU A 1 124 ? -2.992 -1.671 -1.295 1.00 98.81 124 LEU A N 1
ATOM 1018 C CA . LEU A 1 124 ? -3.330 -0.262 -1.406 1.00 98.81 124 LEU A CA 1
ATOM 1019 C C . LEU A 1 124 ? -2.585 0.330 -2.596 1.00 98.81 124 LEU A C 1
ATOM 1021 O O . LEU A 1 124 ? -1.382 0.141 -2.737 1.00 98.81 124 LEU A O 1
ATOM 1025 N N . ILE A 1 125 ? -3.301 1.037 -3.461 1.00 98.56 125 ILE A N 1
ATOM 1026 C CA . ILE A 1 125 ? -2.733 1.612 -4.678 1.00 98.56 125 ILE A CA 1
ATOM 1027 C C . ILE A 1 125 ? -3.121 3.085 -4.728 1.00 98.56 125 ILE A C 1
ATOM 1029 O O . ILE A 1 125 ? -4.308 3.428 -4.624 1.00 98.56 125 ILE A O 1
ATOM 1033 N N . GLU A 1 126 ? -2.133 3.963 -4.898 1.00 97.38 126 GLU A N 1
ATOM 1034 C CA . GLU A 1 126 ? -2.412 5.371 -5.149 1.00 97.38 126 GLU A CA 1
ATOM 1035 C C . GLU A 1 126 ? -3.163 5.538 -6.478 1.00 97.38 126 GLU A C 1
ATOM 1037 O O . GLU A 1 126 ? -2.730 5.088 -7.540 1.00 97.38 126 GLU A O 1
ATOM 1042 N N . ARG A 1 127 ? -4.297 6.240 -6.421 1.00 96.81 127 ARG A N 1
ATOM 1043 C CA . ARG A 1 127 ? -5.082 6.575 -7.601 1.00 96.81 127 ARG A CA 1
ATOM 1044 C C . ARG A 1 127 ? -4.408 7.683 -8.407 1.00 96.81 127 ARG A C 1
ATOM 1046 O O . ARG A 1 127 ? -4.377 8.842 -7.988 1.00 96.81 127 ARG A O 1
ATOM 1053 N N . GLN A 1 128 ? -4.007 7.333 -9.615 1.00 94.81 128 GLN A N 1
ATOM 1054 C CA . GLN A 1 128 ? -3.440 8.185 -10.638 1.00 94.81 128 GLN A CA 1
ATOM 1055 C C . GLN A 1 128 ? -4.496 9.110 -11.268 1.00 94.81 128 GLN A C 1
ATOM 1057 O O . GLN A 1 128 ? -5.668 8.745 -11.443 1.00 94.81 128 GLN A O 1
ATOM 1062 N N . PRO A 1 129 ? -4.106 10.340 -11.647 1.00 91.19 129 PRO A N 1
ATOM 1063 C CA . PRO A 1 129 ? -4.964 11.220 -12.431 1.00 91.19 129 PRO A CA 1
ATOM 1064 C C . PRO A 1 129 ? -5.185 10.646 -13.845 1.00 91.19 129 PRO A C 1
ATOM 1066 O O . PRO A 1 129 ? -4.336 9.906 -14.333 1.00 91.19 129 PRO A O 1
ATOM 1069 N N . PRO A 1 130 ? -6.260 11.029 -14.567 1.00 86.50 130 PRO A N 1
ATOM 1070 C CA . PRO A 1 130 ? -6.556 10.503 -15.908 1.00 86.50 130 PRO A CA 1
ATOM 1071 C C . PRO A 1 130 ? -5.429 10.648 -16.943 1.00 86.50 130 PRO A C 1
ATOM 1073 O O . PRO A 1 130 ? -5.334 9.842 -17.860 1.00 86.50 130 PRO A O 1
ATOM 1076 N N . SER A 1 131 ? -4.586 11.675 -16.808 1.00 84.88 131 SER A N 1
ATOM 1077 C CA . SER A 1 131 ? -3.414 11.913 -17.663 1.00 84.88 131 SER A CA 1
ATOM 1078 C C . SER A 1 131 ? -2.123 11.266 -17.143 1.00 84.88 131 SER A C 1
ATOM 1080 O O . SER A 1 131 ? -1.067 11.471 -17.733 1.00 84.88 131 SER A O 1
ATOM 1082 N N . GLY A 1 132 ? -2.186 10.573 -16.005 1.00 85.31 132 GLY A N 1
ATOM 1083 C CA . GLY A 1 132 ? -1.060 9.902 -15.364 1.00 85.31 132 GLY A CA 1
ATOM 1084 C C . GLY A 1 132 ? -0.879 8.466 -15.850 1.00 85.31 132 GLY A C 1
ATOM 1085 O O . GLY A 1 132 ? -1.331 8.078 -16.929 1.00 85.31 132 GLY A O 1
ATOM 1086 N N . LEU A 1 133 ? -0.243 7.643 -15.020 1.00 91.31 133 LEU A N 1
ATOM 1087 C CA . LEU A 1 133 ? 0.109 6.255 -15.337 1.00 91.31 133 LEU A CA 1
ATOM 1088 C C . LEU A 1 133 ? -1.048 5.291 -15.065 1.00 91.31 133 LEU A C 1
ATOM 1090 O O . LEU A 1 133 ? -0.882 4.225 -14.475 1.00 91.31 133 LEU A O 1
ATOM 1094 N N . VAL A 1 134 ? -2.239 5.666 -15.529 1.00 94.00 134 VAL A N 1
ATOM 1095 C CA . VAL A 1 134 ? -3.484 4.923 -15.298 1.00 94.00 134 VAL A CA 1
ATOM 1096 C C . VAL A 1 134 ? -3.372 3.485 -15.802 1.00 94.00 134 VAL A C 1
ATOM 1098 O O . VAL A 1 134 ? -3.922 2.582 -15.187 1.00 94.00 134 VAL A O 1
ATOM 1101 N N . ALA A 1 135 ? -2.624 3.233 -16.880 1.00 93.81 135 ALA A N 1
ATOM 1102 C CA . ALA A 1 135 ? -2.406 1.873 -17.370 1.00 93.81 135 ALA A CA 1
ATOM 1103 C C . ALA A 1 135 ? -1.745 0.967 -16.313 1.00 93.81 135 ALA A C 1
ATOM 1105 O O . ALA A 1 135 ? -2.189 -0.162 -16.131 1.00 93.81 135 ALA A O 1
ATOM 1106 N N . ILE A 1 136 ? -0.734 1.465 -15.592 1.00 95.31 136 ILE A N 1
ATOM 1107 C CA . ILE A 1 136 ? -0.046 0.705 -14.539 1.00 95.31 136 ILE A CA 1
ATOM 1108 C C . ILE A 1 136 ? -1.000 0.447 -13.374 1.00 95.31 136 ILE A C 1
ATOM 1110 O O . ILE A 1 136 ? -1.181 -0.704 -12.980 1.00 95.31 136 ILE A O 1
ATOM 1114 N N . GLU A 1 137 ? -1.669 1.497 -12.885 1.00 96.81 137 GLU A N 1
ATOM 1115 C CA . GLU A 1 137 ? -2.678 1.392 -11.823 1.00 96.81 137 GLU A CA 1
ATOM 1116 C C . GLU A 1 137 ? -3.720 0.323 -12.163 1.00 96.81 137 GLU A C 1
ATOM 1118 O O . GLU A 1 137 ? -3.977 -0.580 -11.371 1.00 96.81 137 GLU A O 1
ATOM 1123 N N . GLN A 1 138 ? -4.303 0.404 -13.359 1.00 96.81 138 GLN A N 1
ATOM 1124 C CA . GLN A 1 138 ? -5.391 -0.473 -13.776 1.00 96.81 138 GLN A CA 1
ATOM 1125 C C . GLN A 1 138 ? -4.923 -1.912 -14.011 1.00 96.81 138 GLN A C 1
ATOM 1127 O O . GLN A 1 138 ? -5.685 -2.837 -13.740 1.00 96.81 138 GLN A O 1
ATOM 1132 N N . LEU A 1 139 ? -3.685 -2.133 -14.463 1.00 97.06 139 LEU A N 1
ATOM 1133 C CA . LEU A 1 139 ? -3.121 -3.480 -14.594 1.00 97.06 139 LEU A CA 1
ATOM 1134 C C . LEU A 1 139 ? -2.901 -4.136 -13.225 1.00 97.06 139 LEU A C 1
ATOM 1136 O O . LEU A 1 139 ? -3.319 -5.280 -13.038 1.00 97.06 139 LEU A O 1
ATOM 1140 N N . ILE A 1 140 ? -2.324 -3.414 -12.256 1.00 97.31 140 ILE A N 1
ATOM 1141 C CA . ILE A 1 140 ? -2.156 -3.913 -10.880 1.00 97.31 140 ILE A CA 1
ATOM 1142 C C . ILE A 1 140 ? -3.531 -4.157 -10.241 1.00 97.31 140 ILE A C 1
ATOM 1144 O O . ILE A 1 140 ? -3.789 -5.238 -9.708 1.00 97.31 140 ILE A O 1
ATOM 1148 N N . PHE A 1 141 ? -4.443 -3.187 -10.353 1.00 98.06 141 PHE A N 1
ATOM 1149 C CA . PHE A 1 141 ? -5.795 -3.270 -9.800 1.00 98.06 141 PHE A CA 1
ATOM 1150 C C . PHE A 1 141 ? -6.606 -4.422 -10.403 1.00 98.06 141 PHE A C 1
ATOM 1152 O O . PHE A 1 141 ? -7.312 -5.121 -9.683 1.00 98.06 141 PHE A O 1
ATOM 1159 N N . SER A 1 142 ? -6.492 -4.653 -11.713 1.00 98.19 142 SER A N 1
ATOM 1160 C CA . SER A 1 142 ? -7.155 -5.766 -12.400 1.00 98.19 142 SER A CA 1
ATOM 1161 C C . SER A 1 142 ? -6.598 -7.119 -11.952 1.00 98.19 142 SER A C 1
ATOM 1163 O O . SER A 1 142 ? -7.365 -8.036 -11.663 1.00 98.19 142 SER A O 1
ATOM 1165 N N . ARG A 1 143 ? -5.267 -7.240 -11.830 1.00 97.69 143 ARG A N 1
ATOM 1166 C CA . ARG A 1 143 ? -4.606 -8.489 -11.423 1.00 97.69 143 ARG A CA 1
ATOM 1167 C C . ARG A 1 143 ? -5.003 -8.933 -10.015 1.00 97.69 143 ARG A C 1
ATOM 1169 O O . ARG A 1 143 ? -5.170 -10.129 -9.796 1.00 97.69 143 ARG A O 1
ATOM 1176 N N . TRP A 1 144 ? -5.167 -7.984 -9.094 1.00 97.75 144 TRP A N 1
ATOM 1177 C CA . TRP A 1 144 ? -5.418 -8.239 -7.672 1.00 97.75 144 TRP A CA 1
ATOM 1178 C C . TRP A 1 144 ? -6.784 -7.730 -7.201 1.00 97.75 144 TRP A C 1
ATOM 1180 O O . TRP A 1 144 ? -6.944 -7.303 -6.058 1.00 97.75 144 TRP A O 1
ATOM 1190 N N . ARG A 1 145 ? -7.781 -7.766 -8.088 1.00 98.06 145 ARG A N 1
ATOM 1191 C CA . ARG A 1 145 ? -9.068 -7.073 -7.935 1.00 98.06 145 ARG A CA 1
ATOM 1192 C C . ARG A 1 145 ? -9.804 -7.329 -6.620 1.00 98.06 145 ARG A C 1
ATOM 1194 O O . ARG A 1 145 ? -10.487 -6.420 -6.145 1.00 98.06 145 ARG A O 1
ATOM 1201 N N . ASP A 1 146 ? -9.681 -8.528 -6.062 1.00 98.06 146 ASP A N 1
ATOM 1202 C CA . ASP A 1 146 ? -10.399 -8.942 -4.852 1.00 98.06 146 ASP A CA 1
ATOM 1203 C C . ASP A 1 146 ? -9.832 -8.320 -3.570 1.00 98.06 146 ASP A C 1
ATOM 1205 O O . ASP A 1 146 ? -10.550 -8.190 -2.581 1.00 98.06 146 ASP A O 1
ATOM 1209 N N . LYS A 1 147 ? -8.571 -7.875 -3.607 1.00 97.88 147 LYS A N 1
ATOM 1210 C CA . LYS A 1 147 ? -7.860 -7.281 -2.465 1.00 97.88 147 LYS A CA 1
ATOM 1211 C C . LYS A 1 147 ? -7.266 -5.899 -2.725 1.00 97.88 147 LYS A C 1
ATOM 1213 O O . LYS A 1 147 ? -6.775 -5.251 -1.802 1.00 97.88 147 LYS A O 1
ATOM 1218 N N . ALA A 1 148 ? -7.316 -5.424 -3.966 1.00 98.50 148 ALA A N 1
ATOM 1219 C CA . ALA A 1 148 ? -6.807 -4.115 -4.339 1.00 98.50 148 ALA A CA 1
ATOM 1220 C C . ALA A 1 148 ? -7.773 -2.984 -3.943 1.00 98.50 148 ALA A C 1
ATOM 1222 O O . ALA A 1 148 ? -8.979 -3.045 -4.200 1.00 98.50 148 ALA A O 1
ATOM 1223 N N . ILE A 1 149 ? -7.234 -1.912 -3.364 1.00 98.69 149 ILE A N 1
ATOM 1224 C CA . ILE A 1 149 ? -7.972 -0.728 -2.916 1.00 98.69 149 ILE A CA 1
ATOM 1225 C C . ILE A 1 149 ? -7.316 0.518 -3.509 1.00 98.69 149 ILE A C 1
ATOM 1227 O O . ILE A 1 149 ? -6.173 0.838 -3.197 1.00 98.69 149 ILE A O 1
ATOM 1231 N N . LEU A 1 150 ? -8.071 1.264 -4.319 1.00 98.25 150 LEU A N 1
ATOM 1232 C CA . LEU A 1 150 ? -7.630 2.559 -4.843 1.00 98.25 150 LEU A CA 1
ATOM 1233 C C . LEU A 1 150 ? -7.856 3.664 -3.806 1.00 98.25 150 LEU A C 1
ATOM 1235 O O . LEU A 1 150 ? -8.983 3.864 -3.340 1.00 98.25 150 LEU A O 1
ATOM 1239 N N . ILE A 1 151 ? -6.813 4.432 -3.498 1.00 98.12 151 ILE A N 1
ATOM 1240 C CA . ILE A 1 151 ? -6.871 5.553 -2.554 1.00 98.12 151 ILE A CA 1
ATOM 1241 C C . ILE A 1 151 ? -6.530 6.854 -3.274 1.00 98.12 151 ILE A C 1
ATOM 1243 O O . ILE A 1 151 ? -5.563 6.946 -4.016 1.00 98.12 151 ILE A O 1
ATOM 1247 N N . HIS A 1 152 ? -7.333 7.897 -3.053 1.00 96.00 152 HIS A N 1
ATOM 1248 C CA . HIS A 1 152 ? -7.047 9.205 -3.633 1.00 96.00 152 HIS A CA 1
ATOM 1249 C C . HIS A 1 152 ? -5.925 9.911 -2.844 1.00 96.00 152 HIS A C 1
ATOM 1251 O O . HIS A 1 152 ? -6.114 10.128 -1.643 1.00 96.00 152 HIS A O 1
ATOM 1257 N N . PRO A 1 153 ? -4.848 10.405 -3.493 1.00 93.69 153 PRO A N 1
ATOM 1258 C CA . PRO A 1 153 ? -3.744 11.090 -2.801 1.00 93.69 153 PRO A CA 1
ATOM 1259 C C . PRO A 1 153 ? -4.202 12.290 -1.969 1.00 93.69 153 PRO A C 1
ATOM 1261 O O . PRO A 1 153 ? -3.771 12.489 -0.841 1.00 93.69 153 PRO A O 1
ATOM 1264 N N . ARG A 1 154 ? -5.184 13.060 -2.463 1.00 94.31 154 ARG A N 1
ATOM 1265 C CA . ARG A 1 154 ? -5.771 14.192 -1.724 1.00 94.31 154 ARG A CA 1
ATOM 1266 C C . ARG A 1 154 ? -6.368 13.798 -0.372 1.00 94.31 154 ARG A C 1
ATOM 1268 O O . ARG A 1 154 ? -6.351 14.620 0.538 1.00 94.31 154 ARG A O 1
ATOM 1275 N N . SER A 1 155 ? -6.900 12.582 -0.234 1.00 96.00 155 SER A N 1
ATOM 1276 C CA . SER A 1 155 ? -7.419 12.100 1.051 1.00 96.00 155 SER A CA 1
ATOM 1277 C C . SER A 1 155 ? -6.286 11.907 2.056 1.00 96.00 155 SER A C 1
ATOM 1279 O O . SER A 1 155 ? -6.394 12.386 3.182 1.00 96.00 155 SER A O 1
ATOM 1281 N N . MET A 1 156 ? -5.188 11.288 1.617 1.00 96.12 156 MET A N 1
ATOM 1282 C CA . MET A 1 156 ? -3.970 11.112 2.409 1.00 96.12 156 MET A CA 1
ATOM 1283 C C . MET A 1 156 ? -3.331 12.469 2.750 1.00 96.12 156 MET A C 1
ATOM 1285 O O . MET A 1 156 ? -3.078 12.756 3.917 1.00 96.12 156 MET A O 1
ATOM 1289 N N . HIS A 1 157 ? -3.188 13.373 1.775 1.00 94.31 157 HIS A N 1
ATOM 1290 C CA . HIS A 1 157 ? -2.624 14.705 2.014 1.00 94.31 157 HIS A CA 1
ATOM 1291 C C . HIS A 1 157 ? -3.441 15.520 3.016 1.00 94.31 157 HIS A C 1
ATOM 1293 O O . HIS A 1 157 ? -2.878 16.200 3.870 1.00 94.31 157 HIS A O 1
ATOM 1299 N N . LYS A 1 158 ? -4.775 15.459 2.922 1.00 94.88 158 LYS A N 1
ATOM 1300 C CA . LYS A 1 158 ? -5.656 16.122 3.885 1.00 94.88 158 LYS A CA 1
ATOM 1301 C C . LYS A 1 158 ? -5.484 15.531 5.283 1.00 94.88 158 LYS A C 1
ATOM 1303 O O . LYS A 1 158 ? -5.437 16.291 6.241 1.00 94.88 158 LYS A O 1
ATOM 1308 N N . PHE A 1 159 ? -5.379 14.207 5.390 1.00 95.00 159 PHE A N 1
ATOM 1309 C CA . PHE A 1 159 ? -5.175 13.517 6.662 1.00 95.00 159 PHE A CA 1
ATOM 1310 C C . PHE A 1 159 ? -3.876 13.946 7.359 1.00 95.00 159 PHE A C 1
ATOM 1312 O O . PHE A 1 159 ? -3.892 14.216 8.554 1.00 95.00 159 PHE A O 1
ATOM 1319 N N . PHE A 1 160 ? -2.778 14.096 6.616 1.00 94.00 160 PHE A N 1
ATOM 1320 C CA . PHE A 1 160 ? -1.503 14.572 7.170 1.00 94.00 160 PHE A CA 1
ATOM 1321 C C . PHE A 1 160 ? -1.359 16.099 7.213 1.00 94.00 160 PHE A C 1
ATOM 1323 O O . PHE A 1 160 ? -0.298 16.599 7.577 1.00 94.00 160 PHE A O 1
ATOM 1330 N N . ASN A 1 161 ? -2.405 16.849 6.855 1.00 93.62 161 ASN A N 1
ATOM 1331 C CA . ASN A 1 161 ? -2.395 18.310 6.780 1.00 93.62 161 ASN A CA 1
ATOM 1332 C C . ASN A 1 161 ? -1.283 18.884 5.869 1.00 93.62 161 ASN A C 1
ATOM 1334 O O . ASN A 1 161 ? -0.672 19.906 6.172 1.00 93.62 161 ASN A O 1
ATOM 1338 N N . ILE A 1 162 ? -1.032 18.215 4.738 1.00 92.94 162 ILE A N 1
ATOM 1339 C CA . ILE A 1 162 ? -0.047 18.597 3.704 1.00 92.94 162 ILE A CA 1
ATOM 1340 C C . ILE A 1 162 ? -0.707 18.919 2.353 1.00 92.94 162 ILE A C 1
ATOM 1342 O O . ILE A 1 162 ? -0.061 18.922 1.304 1.00 92.94 162 ILE A O 1
ATOM 1346 N N . GLY A 1 163 ? -2.021 19.163 2.354 1.00 87.50 163 GLY A N 1
ATOM 1347 C CA . GLY A 1 163 ? -2.790 19.478 1.146 1.00 87.50 163 GLY A CA 1
ATOM 1348 C C . GLY A 1 163 ? -2.384 20.797 0.484 1.00 87.50 163 GLY A C 1
ATOM 1349 O O . GLY A 1 163 ? -2.400 20.879 -0.742 1.00 87.50 163 GLY A O 1
ATOM 1350 N N . ASP A 1 164 ? -1.978 21.780 1.291 1.00 90.75 164 ASP A N 1
ATOM 1351 C CA . ASP A 1 164 ? -1.583 23.119 0.833 1.00 90.75 164 ASP A CA 1
ATOM 1352 C C . ASP A 1 164 ? -0.083 23.232 0.517 1.00 90.75 164 ASP A C 1
ATOM 1354 O O . ASP A 1 164 ? 0.368 24.250 -0.008 1.00 90.75 164 ASP A O 1
ATOM 1358 N N . CYS A 1 165 ? 0.697 22.192 0.822 1.00 90.38 165 CYS A N 1
ATOM 1359 C CA . CYS A 1 165 ? 2.113 22.137 0.486 1.00 90.38 165 CYS A CA 1
ATOM 1360 C C . CYS A 1 165 ? 2.310 22.079 -1.034 1.00 90.38 165 CYS A C 1
ATOM 1362 O O . CYS A 1 165 ? 1.514 21.481 -1.767 1.00 90.38 165 CYS A O 1
ATOM 1364 N N . ASP A 1 166 ? 3.411 22.642 -1.520 1.00 94.19 166 ASP A N 1
ATOM 1365 C CA . ASP A 1 166 ? 3.859 22.374 -2.884 1.00 94.19 166 ASP A CA 1
ATOM 1366 C C . ASP A 1 166 ? 4.430 20.947 -3.019 1.00 94.19 166 ASP A C 1
ATOM 1368 O O . ASP A 1 166 ? 4.438 20.147 -2.079 1.00 94.19 166 ASP A O 1
ATOM 1372 N N . TYR A 1 167 ? 4.851 20.588 -4.231 1.00 89.50 167 TYR A N 1
ATOM 1373 C CA . TYR A 1 167 ? 5.345 19.244 -4.518 1.00 89.50 167 TYR A CA 1
ATOM 1374 C C . TYR A 1 167 ? 6.632 18.890 -3.756 1.00 89.50 167 TYR A C 1
ATOM 1376 O O . TYR A 1 167 ? 6.722 17.785 -3.230 1.00 89.50 167 TYR A O 1
ATOM 1384 N N . GLU A 1 168 ? 7.594 19.807 -3.639 1.00 92.88 168 GLU A N 1
ATOM 1385 C CA . GLU A 1 168 ? 8.866 19.528 -2.956 1.00 92.88 168 GLU A CA 1
ATOM 1386 C C . GLU A 1 168 ? 8.692 19.500 -1.436 1.00 92.88 168 GLU A C 1
ATOM 1388 O O . GLU A 1 168 ? 9.260 18.653 -0.748 1.00 92.88 168 GLU A O 1
ATOM 1393 N N . GLN A 1 169 ? 7.834 20.370 -0.906 1.00 93.94 169 GLN A N 1
ATOM 1394 C CA . GLN A 1 169 ? 7.460 20.356 0.505 1.00 93.94 169 GLN A CA 1
ATOM 1395 C C . GLN A 1 169 ? 6.795 19.035 0.900 1.00 93.94 169 GLN A C 1
ATOM 1397 O O . GLN A 1 169 ? 7.129 18.478 1.947 1.00 93.94 169 GLN A O 1
ATOM 1402 N N . ARG A 1 170 ? 5.893 18.503 0.058 1.00 93.38 170 ARG A N 1
ATOM 1403 C CA . ARG A 1 170 ? 5.240 17.214 0.326 1.00 93.38 170 ARG A CA 1
ATOM 1404 C C . ARG A 1 170 ? 6.248 16.084 0.477 1.00 93.38 170 ARG A C 1
ATOM 1406 O O . ARG A 1 170 ? 6.149 15.373 1.468 1.00 93.38 170 ARG A O 1
ATOM 1413 N N . LYS A 1 171 ? 7.246 15.987 -0.407 1.00 93.94 171 LYS A N 1
ATOM 1414 C CA . LYS A 1 171 ? 8.298 14.958 -0.317 1.00 93.94 171 LYS A CA 1
ATOM 1415 C C . LYS A 1 171 ? 9.014 14.983 1.029 1.00 93.94 171 LYS A C 1
ATOM 1417 O O . LYS A 1 171 ? 9.165 13.960 1.684 1.00 93.94 171 LYS A O 1
ATOM 1422 N N . VAL A 1 172 ? 9.427 16.172 1.473 1.00 94.31 172 VAL A N 1
ATOM 1423 C CA . VAL A 1 172 ? 10.116 16.330 2.763 1.00 94.31 172 VAL A CA 1
ATOM 1424 C C . VAL A 1 172 ? 9.203 15.914 3.920 1.00 94.31 172 VAL A C 1
ATOM 1426 O O . VAL A 1 172 ? 9.650 15.260 4.866 1.00 94.31 172 VAL A O 1
ATOM 1429 N N . CYS A 1 173 ? 7.920 16.276 3.857 1.00 94.81 173 CYS A N 1
ATOM 1430 C CA . CYS A 1 173 ? 6.938 15.899 4.867 1.00 94.81 173 CYS A CA 1
ATOM 1431 C C . CYS A 1 173 ? 6.687 14.387 4.905 1.00 94.81 173 CYS A C 1
ATOM 1433 O O . CYS A 1 173 ? 6.729 13.811 5.994 1.00 94.81 173 CYS A O 1
ATOM 1435 N N . THR A 1 174 ? 6.440 13.745 3.762 1.00 96.06 174 THR A N 1
ATOM 1436 C CA . THR A 1 174 ? 6.128 12.311 3.701 1.00 96.06 174 THR A CA 1
ATOM 1437 C C . THR A 1 174 ? 7.333 11.473 4.090 1.00 96.06 174 THR A C 1
ATOM 1439 O O . THR A 1 174 ? 7.202 10.590 4.933 1.00 96.06 174 THR A O 1
ATOM 1442 N N . GLU A 1 175 ? 8.539 11.830 3.642 1.00 96.56 175 GLU A N 1
ATOM 1443 C CA . GLU A 1 175 ? 9.767 11.179 4.105 1.00 96.56 175 GLU A CA 1
ATOM 1444 C C . GLU A 1 175 ? 9.971 11.293 5.621 1.00 96.56 175 GLU A C 1
ATOM 1446 O O . GLU A 1 175 ? 10.391 10.334 6.273 1.00 96.56 175 GLU A O 1
ATOM 1451 N N . LYS A 1 176 ? 9.681 12.459 6.212 1.00 95.25 176 LYS A N 1
ATOM 1452 C CA . LYS A 1 176 ? 9.765 12.637 7.667 1.00 95.25 176 LYS A CA 1
ATOM 1453 C C . LYS A 1 176 ? 8.760 11.741 8.391 1.00 95.25 176 LYS A C 1
ATOM 1455 O O . LYS A 1 176 ? 9.132 11.094 9.368 1.00 95.25 176 LYS A O 1
ATOM 1460 N N . ILE A 1 177 ? 7.512 11.700 7.923 1.00 95.06 177 ILE A N 1
ATOM 1461 C CA . ILE A 1 177 ? 6.460 10.847 8.493 1.00 95.06 177 ILE A CA 1
ATOM 1462 C C . ILE A 1 177 ? 6.869 9.374 8.391 1.00 95.06 177 ILE A C 1
ATOM 1464 O O . ILE A 1 177 ? 6.814 8.666 9.394 1.00 95.06 177 ILE A O 1
ATOM 1468 N N . ALA A 1 178 ? 7.332 8.928 7.224 1.00 96.50 178 ALA A N 1
ATOM 1469 C CA . ALA A 1 178 ? 7.775 7.558 6.999 1.00 96.50 178 ALA A CA 1
ATOM 1470 C C . ALA A 1 178 ? 8.902 7.158 7.962 1.00 96.50 178 ALA A C 1
ATOM 1472 O O . ALA A 1 178 ? 8.768 6.168 8.678 1.00 96.50 178 ALA A O 1
ATOM 1473 N N . ARG A 1 179 ? 9.964 7.972 8.074 1.00 94.88 179 ARG A N 1
ATOM 1474 C CA . ARG A 1 179 ? 11.083 7.707 9.001 1.00 94.88 179 ARG A CA 1
ATOM 1475 C C . ARG A 1 179 ? 10.634 7.595 10.458 1.00 94.88 179 ARG A C 1
ATOM 1477 O O . ARG A 1 179 ? 11.152 6.757 11.181 1.00 94.88 179 ARG A O 1
ATOM 1484 N N . MET A 1 180 ? 9.664 8.406 10.885 1.00 93.38 180 MET A N 1
ATOM 1485 C CA . MET A 1 180 ? 9.128 8.350 12.253 1.00 93.38 180 MET A CA 1
ATOM 1486 C C . MET A 1 180 ? 8.314 7.082 12.550 1.00 93.38 180 MET A C 1
ATOM 1488 O O . MET A 1 180 ? 8.114 6.773 13.721 1.00 93.38 180 MET A O 1
ATOM 1492 N N . ASN A 1 181 ? 7.825 6.380 11.524 1.00 93.69 181 ASN A N 1
ATOM 1493 C CA . ASN A 1 181 ? 6.988 5.183 11.665 1.00 93.69 181 ASN A CA 1
ATOM 1494 C C . ASN A 1 181 ? 7.728 3.877 11.331 1.00 93.69 181 ASN A C 1
ATOM 1496 O O . ASN A 1 181 ? 7.175 2.798 11.523 1.00 93.69 181 ASN A O 1
ATOM 1500 N N . LEU A 1 182 ? 8.968 3.951 10.842 1.00 93.75 182 LEU A N 1
ATOM 1501 C CA . LEU A 1 182 ? 9.828 2.783 10.674 1.00 93.75 182 LEU A CA 1
ATOM 1502 C C . LEU A 1 182 ? 10.508 2.468 12.006 1.00 93.75 182 LEU A C 1
ATOM 1504 O O . LEU A 1 182 ? 11.375 3.216 12.446 1.00 93.75 182 LEU A O 1
ATOM 1508 N N . SER A 1 183 ? 10.129 1.367 12.650 1.00 90.62 183 SER A N 1
ATOM 1509 C CA . SER A 1 183 ? 10.738 0.951 13.921 1.00 90.62 183 SER A CA 1
ATOM 1510 C C . SER A 1 183 ? 12.093 0.261 13.735 1.00 90.62 183 SER A C 1
ATOM 1512 O O . SER A 1 183 ? 12.958 0.410 14.594 1.00 90.62 183 SER A O 1
ATOM 1514 N N . ASP A 1 184 ? 12.292 -0.463 12.625 1.00 90.81 184 ASP A N 1
ATOM 1515 C CA . ASP A 1 184 ? 13.559 -1.136 12.311 1.00 90.81 184 ASP A CA 1
ATOM 1516 C C . ASP A 1 184 ? 14.607 -0.115 11.813 1.00 90.81 184 ASP A C 1
ATOM 1518 O O . ASP A 1 184 ? 14.430 0.476 10.738 1.00 90.81 184 ASP A O 1
ATOM 1522 N N . PRO A 1 185 ? 15.726 0.086 12.542 1.00 91.56 185 PRO A N 1
ATOM 1523 C CA . PRO A 1 185 ? 16.806 0.969 12.111 1.00 91.56 185 PRO A CA 1
ATOM 1524 C C . PRO A 1 185 ? 17.390 0.604 10.742 1.00 91.56 185 PRO A C 1
ATOM 1526 O O . PRO A 1 185 ? 17.832 1.493 10.016 1.00 91.56 185 PRO A O 1
ATOM 1529 N N . LYS A 1 186 ? 17.375 -0.678 10.358 1.00 92.56 186 LYS A N 1
ATOM 1530 C CA . LYS A 1 186 ? 17.896 -1.126 9.060 1.00 92.56 186 LYS A CA 1
ATOM 1531 C C . LYS A 1 186 ? 17.023 -0.644 7.912 1.00 92.56 186 LYS A C 1
ATOM 1533 O O . LYS A 1 186 ? 17.551 -0.198 6.899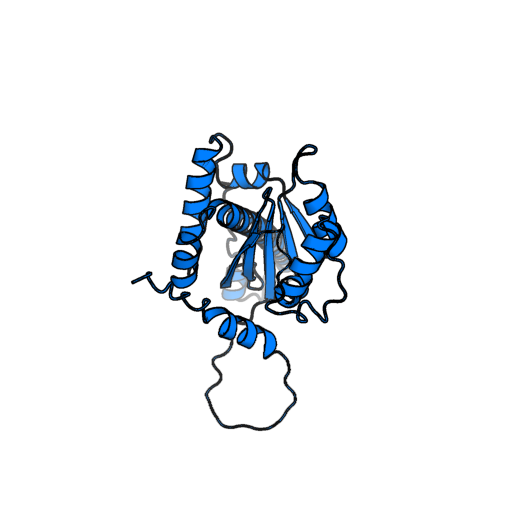 1.00 92.56 186 LYS A O 1
ATOM 1538 N N . LEU A 1 187 ? 15.700 -0.670 8.076 1.00 93.88 187 LEU A N 1
ATOM 1539 C CA . LEU A 1 187 ? 14.784 -0.125 7.072 1.00 93.88 187 LEU A CA 1
ATOM 1540 C C . LEU A 1 187 ? 14.878 1.401 6.993 1.00 93.88 187 LEU A C 1
ATOM 1542 O O . LEU A 1 187 ? 14.778 1.962 5.903 1.00 93.88 187 LEU A O 1
ATOM 1546 N N . GLN A 1 188 ? 15.124 2.084 8.117 1.00 93.06 188 GLN A N 1
ATOM 1547 C CA . GLN A 1 188 ? 15.412 3.523 8.092 1.00 93.06 188 GLN A CA 1
ATOM 1548 C C . GLN A 1 188 ? 16.682 3.836 7.288 1.00 93.06 188 GLN A C 1
ATOM 1550 O O . GLN A 1 188 ? 16.687 4.777 6.493 1.00 93.06 188 GLN A O 1
ATOM 1555 N N . GLU A 1 189 ? 17.746 3.052 7.484 1.00 93.56 189 GLU A N 1
ATOM 1556 C CA . GLU A 1 189 ? 18.994 3.184 6.730 1.00 93.56 189 GLU A CA 1
ATOM 1557 C C . GLU A 1 189 ? 18.775 2.879 5.241 1.00 93.56 189 GLU A C 1
ATOM 1559 O O . GLU A 1 189 ? 19.147 3.683 4.387 1.00 93.56 189 GLU A O 1
ATOM 1564 N N . GLN A 1 190 ? 18.076 1.780 4.932 1.00 93.31 190 GLN A N 1
ATOM 1565 C CA . GLN A 1 190 ? 17.717 1.383 3.571 1.00 93.31 190 GLN A CA 1
ATOM 1566 C C . GLN A 1 190 ? 16.949 2.490 2.840 1.00 93.31 190 GLN A C 1
ATOM 1568 O O . GLN A 1 190 ? 17.305 2.843 1.715 1.00 93.31 190 GLN A O 1
ATOM 1573 N N . LEU A 1 191 ? 15.946 3.092 3.490 1.00 94.12 191 LEU A N 1
ATOM 1574 C CA . LEU A 1 191 ? 15.197 4.221 2.936 1.00 94.12 191 LEU A CA 1
ATOM 1575 C C . LEU A 1 191 ? 16.129 5.383 2.550 1.00 94.12 191 LEU A C 1
ATOM 1577 O O . LEU A 1 191 ? 15.908 6.035 1.534 1.00 94.12 191 LEU A O 1
ATOM 1581 N N . GLY A 1 192 ? 17.180 5.629 3.338 1.00 91.69 192 GLY A N 1
ATOM 1582 C CA . GLY A 1 192 ? 18.175 6.673 3.089 1.00 91.69 192 GLY A CA 1
ATOM 1583 C C . GLY A 1 192 ? 19.084 6.432 1.878 1.00 91.69 192 GLY A C 1
ATOM 1584 O O . GLY A 1 192 ? 19.650 7.396 1.363 1.00 91.69 192 GLY A O 1
ATOM 1585 N N . PHE A 1 193 ? 19.213 5.191 1.397 1.00 92.75 193 PHE A N 1
ATOM 1586 C CA . PHE A 1 193 ? 20.035 4.871 0.224 1.00 92.75 193 PHE A CA 1
ATOM 1587 C C . PHE A 1 193 ? 19.317 5.088 -1.110 1.00 92.75 193 PHE A C 1
ATOM 1589 O O . PHE A 1 193 ? 19.973 5.230 -2.145 1.00 92.75 193 PHE A O 1
ATOM 1596 N N . TYR A 1 194 ? 17.986 5.141 -1.116 1.00 91.50 194 TYR A N 1
ATOM 1597 C CA . TYR A 1 194 ? 17.234 5.352 -2.346 1.00 91.50 194 TYR A CA 1
ATOM 1598 C C . TYR A 1 194 ? 17.267 6.820 -2.779 1.00 91.50 194 TYR A C 1
ATOM 1600 O O . TYR A 1 194 ? 16.799 7.712 -2.074 1.00 91.50 194 TYR A O 1
ATOM 1608 N N . GLY A 1 195 ? 17.715 7.073 -4.014 1.00 89.19 195 GLY A N 1
ATOM 1609 C CA . GLY A 1 195 ? 17.703 8.419 -4.608 1.00 89.19 195 GLY A CA 1
ATOM 1610 C C . GLY A 1 195 ? 16.298 9.016 -4.789 1.00 89.19 195 GLY A C 1
ATOM 1611 O O . GLY A 1 195 ? 16.162 10.224 -4.974 1.00 89.19 195 GLY A O 1
ATOM 1612 N N . ARG A 1 196 ? 15.250 8.184 -4.718 1.00 91.88 196 ARG A N 1
ATOM 1613 C CA . ARG A 1 196 ? 13.837 8.593 -4.725 1.00 91.88 196 ARG A CA 1
ATOM 1614 C C . ARG A 1 196 ? 13.073 8.033 -3.520 1.00 91.88 196 ARG A C 1
ATOM 1616 O O . ARG A 1 196 ? 11.979 7.503 -3.663 1.00 91.88 196 ARG A O 1
ATOM 1623 N N . ALA A 1 197 ? 13.651 8.167 -2.327 1.00 94.31 197 ALA A N 1
ATOM 1624 C CA . ALA A 1 197 ? 13.037 7.731 -1.070 1.00 94.31 197 ALA A CA 1
ATOM 1625 C C . ALA A 1 197 ? 11.594 8.239 -0.868 1.00 94.31 197 ALA A C 1
ATOM 1627 O O . ALA A 1 197 ? 10.786 7.538 -0.264 1.00 94.31 197 ALA A O 1
ATOM 1628 N N . HIS A 1 198 ? 11.255 9.422 -1.395 1.00 94.75 198 HIS A N 1
ATOM 1629 C CA . HIS A 1 198 ? 9.897 9.964 -1.330 1.00 94.75 198 HIS A CA 1
ATOM 1630 C C . HIS A 1 198 ? 8.820 9.066 -1.961 1.00 94.75 198 HIS A C 1
ATOM 1632 O O . HIS A 1 198 ? 7.740 9.007 -1.394 1.00 94.75 198 HIS A O 1
ATOM 1638 N N . ASP A 1 199 ? 9.096 8.322 -3.042 1.00 95.50 199 ASP A N 1
ATOM 1639 C CA . ASP A 1 199 ? 8.091 7.418 -3.638 1.00 95.50 199 ASP A CA 1
ATOM 1640 C C . ASP A 1 199 ? 7.741 6.283 -2.637 1.00 95.50 199 ASP A C 1
ATOM 1642 O O . ASP A 1 199 ? 6.580 5.941 -2.412 1.00 95.50 199 ASP A O 1
ATOM 1646 N N . ILE A 1 200 ? 8.746 5.730 -1.937 1.00 97.75 200 ILE A N 1
ATOM 1647 C CA . ILE A 1 200 ? 8.526 4.763 -0.841 1.00 97.75 200 ILE A CA 1
ATOM 1648 C C . ILE A 1 200 ? 7.788 5.434 0.324 1.00 97.75 200 ILE A C 1
ATOM 1650 O O . ILE A 1 200 ? 6.886 4.849 0.927 1.00 97.75 200 ILE A O 1
ATOM 1654 N N . ALA A 1 201 ? 8.178 6.660 0.670 1.00 97.50 201 ALA A N 1
ATOM 1655 C CA . ALA A 1 201 ? 7.566 7.391 1.769 1.00 97.50 201 ALA A CA 1
ATOM 1656 C C . ALA A 1 201 ? 6.082 7.689 1.513 1.00 97.50 201 ALA A C 1
ATOM 1658 O O . ALA A 1 201 ? 5.274 7.554 2.431 1.00 97.50 201 ALA A O 1
ATOM 1659 N N . ASP A 1 202 ? 5.715 8.019 0.276 1.00 97.12 202 ASP A N 1
ATOM 1660 C CA . ASP A 1 202 ? 4.333 8.223 -0.150 1.00 97.12 202 ASP A CA 1
ATOM 1661 C C . ASP A 1 202 ? 3.534 6.914 -0.028 1.00 97.12 202 ASP A C 1
ATOM 1663 O O . ASP A 1 202 ? 2.440 6.920 0.547 1.00 97.12 202 ASP A O 1
ATOM 1667 N N . SER A 1 203 ? 4.121 5.770 -0.411 1.00 98.44 203 SER A N 1
ATOM 1668 C CA . SER A 1 203 ? 3.544 4.441 -0.154 1.00 98.44 203 SER A CA 1
ATOM 1669 C C . SER A 1 203 ? 3.293 4.180 1.340 1.00 98.44 203 SER A C 1
ATOM 1671 O O . SER A 1 203 ? 2.204 3.729 1.715 1.00 98.44 203 SER A O 1
ATOM 1673 N N . ILE A 1 204 ? 4.251 4.505 2.217 1.00 98.56 204 ILE A N 1
ATOM 1674 C CA . ILE A 1 204 ? 4.087 4.364 3.675 1.00 98.56 204 ILE A CA 1
ATOM 1675 C C . ILE A 1 204 ? 2.991 5.305 4.189 1.00 98.56 204 ILE A C 1
ATOM 1677 O O . ILE A 1 204 ? 2.136 4.895 4.971 1.00 98.56 204 ILE A O 1
ATOM 1681 N N . CYS A 1 205 ? 2.954 6.560 3.743 1.00 98.31 205 CYS A N 1
ATOM 1682 C CA . CYS A 1 205 ? 1.905 7.504 4.123 1.00 98.31 205 CYS A CA 1
ATOM 1683 C C . CYS A 1 205 ? 0.512 7.019 3.692 1.00 98.31 205 CYS A C 1
ATOM 1685 O O . CYS A 1 205 ? -0.442 7.113 4.470 1.00 98.31 205 CYS A O 1
ATOM 1687 N N . LEU A 1 206 ? 0.386 6.448 2.493 1.00 98.38 206 LEU A N 1
ATOM 1688 C CA . LEU A 1 206 ? -0.855 5.847 2.006 1.00 98.38 206 LEU A CA 1
ATOM 1689 C C . LEU A 1 206 ? -1.329 4.705 2.920 1.00 98.38 206 LEU A C 1
ATOM 1691 O O . LEU A 1 206 ? -2.508 4.641 3.287 1.00 98.38 206 LEU A O 1
ATOM 1695 N N . MET A 1 207 ? -0.389 3.857 3.341 1.00 98.62 207 MET A N 1
ATOM 1696 C CA . MET A 1 207 ? -0.608 2.753 4.272 1.00 98.62 207 MET A CA 1
ATOM 1697 C C . MET A 1 207 ? -1.090 3.248 5.637 1.00 98.62 207 MET A C 1
ATOM 1699 O O . MET A 1 207 ? -2.144 2.827 6.109 1.00 98.62 207 MET A O 1
ATOM 1703 N N . LEU A 1 208 ? -0.381 4.207 6.235 1.00 98.50 208 LEU A N 1
ATOM 1704 C CA . LEU A 1 208 ? -0.733 4.802 7.527 1.00 98.50 208 LEU A CA 1
ATOM 1705 C C . LEU A 1 208 ? -2.123 5.459 7.506 1.00 98.50 208 LEU A C 1
ATOM 1707 O O . LEU A 1 208 ? -2.912 5.284 8.437 1.00 98.50 208 LEU A O 1
ATOM 1711 N N . PHE A 1 209 ? -2.455 6.174 6.427 1.00 98.31 209 PHE A N 1
ATOM 1712 C CA . PHE A 1 209 ? -3.784 6.757 6.234 1.00 98.31 209 PHE A CA 1
ATOM 1713 C C . PHE A 1 209 ? -4.887 5.685 6.219 1.00 98.31 209 PHE A C 1
ATOM 1715 O O . PHE A 1 209 ? -5.926 5.832 6.877 1.00 98.31 209 PHE A O 1
ATOM 1722 N N . TRP A 1 210 ? -4.677 4.597 5.472 1.00 98.62 210 TRP A N 1
ATOM 1723 C CA . TRP A 1 210 ? -5.643 3.505 5.402 1.00 98.62 210 TRP A CA 1
ATOM 1724 C C . TRP A 1 210 ? -5.797 2.804 6.752 1.00 98.62 210 TRP A C 1
ATOM 1726 O O . TRP A 1 210 ? -6.930 2.606 7.193 1.00 98.62 210 TRP A O 1
ATOM 1736 N N . ILE A 1 211 ? -4.687 2.507 7.435 1.00 98.38 211 ILE A N 1
ATOM 1737 C CA . ILE A 1 211 ? -4.677 1.871 8.759 1.00 98.38 211 ILE A CA 1
ATOM 1738 C C . ILE A 1 211 ? -5.504 2.695 9.740 1.00 98.38 211 ILE A C 1
ATOM 1740 O O . ILE A 1 211 ? -6.447 2.173 10.336 1.00 98.38 211 ILE A O 1
ATOM 1744 N N . LYS A 1 212 ? -5.242 4.006 9.836 1.00 97.12 212 LYS A N 1
ATOM 1745 C CA . LYS A 1 212 ? -5.999 4.878 10.741 1.00 97.12 212 LYS A CA 1
ATOM 1746 C C . LYS A 1 212 ? -7.493 4.889 10.407 1.00 97.12 212 LYS A C 1
ATOM 1748 O O . LYS A 1 212 ? -8.339 4.835 11.297 1.00 97.12 212 LYS A O 1
ATOM 1753 N N . THR A 1 213 ? -7.831 4.864 9.118 1.00 96.69 213 THR A N 1
ATOM 1754 C CA . THR A 1 213 ? -9.224 4.757 8.663 1.00 96.69 213 THR A CA 1
ATOM 1755 C C . THR A 1 213 ? -9.882 3.437 9.094 1.00 96.69 213 THR A C 1
ATOM 1757 O O . THR A 1 213 ? -11.073 3.430 9.415 1.00 96.69 213 THR A O 1
ATOM 1760 N N . GLN A 1 214 ? -9.156 2.314 9.104 1.00 97.50 214 GLN A N 1
ATOM 1761 C CA . GLN A 1 214 ? -9.693 1.030 9.576 1.00 97.50 214 GLN A CA 1
ATOM 1762 C C . GLN A 1 214 ? -9.832 0.982 11.095 1.00 97.50 214 GLN A C 1
ATOM 1764 O O . GLN A 1 214 ? -10.881 0.562 11.584 1.00 97.50 214 GLN A O 1
ATOM 1769 N N . GLN A 1 215 ? -8.846 1.494 11.833 1.00 95.75 215 GLN A N 1
ATOM 1770 C CA . GLN A 1 215 ? -8.921 1.632 13.289 1.00 95.75 215 GLN A CA 1
ATOM 1771 C C . GLN A 1 215 ? -10.156 2.442 13.708 1.00 95.75 215 GLN A C 1
ATOM 1773 O O . GLN A 1 215 ? -10.908 2.032 14.591 1.00 95.75 215 GLN A O 1
ATOM 1778 N N . ASP A 1 216 ? -10.436 3.559 13.030 1.00 92.19 216 ASP A N 1
ATOM 1779 C CA . ASP A 1 216 ? -11.603 4.391 13.333 1.00 92.19 216 ASP A CA 1
ATOM 1780 C C . ASP A 1 216 ? -12.925 3.637 13.107 1.00 92.19 216 ASP A C 1
ATOM 1782 O O . ASP A 1 216 ? -13.835 3.702 13.943 1.00 92.19 216 ASP A O 1
ATOM 1786 N N . LYS A 1 217 ? -13.029 2.867 12.014 1.00 95.25 217 LYS A N 1
ATOM 1787 C CA . LYS A 1 217 ? -14.197 2.013 11.728 1.00 95.25 217 LYS A CA 1
ATOM 1788 C C . LYS A 1 217 ? -14.351 0.898 12.759 1.00 95.25 217 LYS A C 1
ATOM 1790 O O . LYS A 1 217 ? -15.464 0.635 13.222 1.00 95.25 217 LYS A O 1
ATOM 1795 N N . TYR A 1 218 ? -13.249 0.252 13.125 1.00 93.62 218 TYR A N 1
ATOM 1796 C CA . TYR A 1 218 ? -13.210 -0.800 14.133 1.00 93.62 218 TYR A CA 1
ATOM 1797 C C . TYR A 1 218 ? -13.682 -0.274 15.496 1.00 93.62 218 TYR A C 1
ATOM 1799 O O . TYR A 1 218 ? -14.606 -0.826 16.101 1.00 93.62 218 TYR A O 1
ATOM 1807 N N . ASN A 1 219 ? -13.149 0.871 15.920 1.00 90.25 219 ASN A N 1
ATOM 1808 C CA . ASN A 1 219 ? -13.534 1.550 17.154 1.00 90.25 219 ASN A CA 1
ATOM 1809 C C . ASN A 1 219 ? -14.999 2.003 17.136 1.00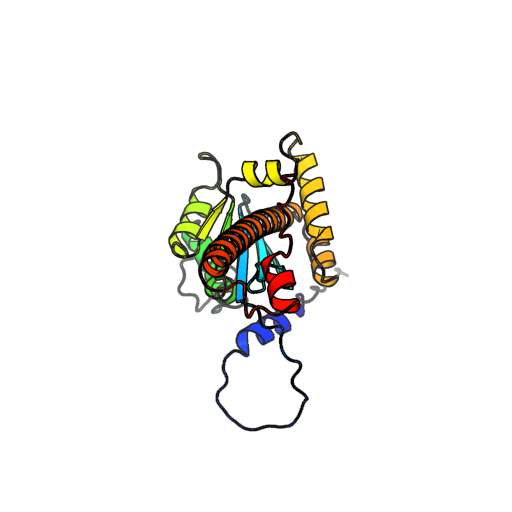 90.25 219 ASN A C 1
ATOM 1811 O O . ASN A 1 219 ? -15.700 1.922 18.150 1.00 90.25 219 ASN A O 1
ATOM 1815 N N . GLU A 1 220 ? -15.507 2.458 15.987 1.00 91.25 220 GLU A N 1
ATOM 1816 C CA . GLU A 1 220 ? -16.923 2.777 15.833 1.00 91.25 220 GLU A CA 1
ATOM 1817 C C . GLU A 1 220 ? -17.818 1.545 15.996 1.00 91.25 220 GLU A C 1
ATOM 1819 O O . GLU A 1 220 ? -18.821 1.619 16.713 1.00 91.25 220 GLU A O 1
ATOM 1824 N N . LYS A 1 221 ? -17.446 0.413 15.392 1.00 92.50 221 LYS A N 1
ATOM 1825 C CA . LYS A 1 221 ? -18.168 -0.854 15.536 1.00 92.50 221 LYS A CA 1
ATOM 1826 C C . LYS A 1 221 ? -18.180 -1.326 16.993 1.00 92.50 221 LYS A C 1
ATOM 1828 O O . LYS A 1 221 ? -19.268 -1.511 17.541 1.00 92.50 221 LYS A O 1
ATOM 1833 N N . LYS A 1 222 ? -17.014 -1.398 17.651 1.00 90.19 222 LYS A N 1
ATOM 1834 C CA . LYS A 1 222 ? -16.893 -1.740 19.084 1.00 90.19 222 LYS A CA 1
ATOM 1835 C C . LYS A 1 222 ? -17.786 -0.853 19.953 1.00 90.19 222 LYS A C 1
ATOM 1837 O O . LYS A 1 222 ? -18.509 -1.339 20.821 1.00 90.19 222 LYS A O 1
ATOM 1842 N N . ARG A 1 223 ? -17.803 0.458 19.694 1.00 87.50 223 ARG A N 1
ATOM 1843 C CA . ARG A 1 223 ? -18.654 1.408 20.424 1.00 87.50 223 ARG A CA 1
ATOM 1844 C C . ARG A 1 223 ? -20.147 1.152 20.210 1.00 87.50 223 ARG A C 1
ATOM 1846 O O . ARG A 1 223 ? -20.904 1.220 21.177 1.00 87.50 223 ARG A O 1
ATOM 1853 N N . ARG A 1 224 ? -20.589 0.873 18.979 1.00 88.44 224 ARG A N 1
ATOM 1854 C CA . ARG A 1 224 ? -21.998 0.544 18.688 1.00 88.44 224 ARG A CA 1
ATOM 1855 C C . ARG A 1 224 ? -22.427 -0.731 19.414 1.00 88.44 224 ARG A C 1
ATOM 1857 O O . ARG A 1 224 ? -23.477 -0.736 20.051 1.00 88.44 224 ARG A O 1
ATOM 1864 N N . GLU A 1 225 ? -21.592 -1.765 19.382 1.00 89.69 225 GLU A N 1
ATOM 1865 C CA . GLU A 1 225 ? -21.824 -3.016 20.111 1.00 89.69 225 GLU A CA 1
ATOM 1866 C C . GLU A 1 225 ? -21.894 -2.781 21.624 1.00 89.69 225 GLU A C 1
ATOM 1868 O O . GLU A 1 225 ? -22.786 -3.307 22.290 1.00 89.69 225 GLU A O 1
ATOM 1873 N N . HIS A 1 226 ? -21.019 -1.927 22.165 1.00 83.94 226 HIS A N 1
ATOM 1874 C CA . HIS A 1 226 ? -21.032 -1.571 23.584 1.00 83.94 226 HIS A CA 1
ATOM 1875 C C . HIS A 1 226 ? -22.320 -0.854 23.999 1.00 83.94 226 HIS A C 1
ATOM 1877 O O . HIS A 1 226 ? -22.942 -1.204 25.000 1.00 83.94 226 HIS A O 1
ATOM 1883 N N . ILE A 1 227 ? -22.772 0.120 23.202 1.00 84.75 227 ILE A N 1
ATOM 1884 C CA . ILE A 1 227 ? -24.038 0.834 23.435 1.00 84.75 227 ILE A CA 1
ATOM 1885 C C . ILE A 1 227 ? -25.226 -0.134 23.380 1.00 84.75 227 ILE A C 1
ATOM 1887 O O . ILE A 1 227 ? -26.110 -0.066 24.235 1.00 84.75 227 ILE A O 1
ATOM 1891 N N . MET A 1 228 ? -25.242 -1.059 22.419 1.00 84.44 228 MET A N 1
ATOM 1892 C CA . MET A 1 228 ? -26.305 -2.057 22.296 1.00 84.44 228 MET A CA 1
ATOM 1893 C C . MET A 1 228 ? -26.329 -3.012 23.499 1.00 84.44 228 MET A C 1
ATOM 1895 O O . MET A 1 228 ? -27.396 -3.255 24.065 1.00 84.44 228 MET A O 1
ATOM 1899 N N . LYS A 1 229 ? -25.162 -3.485 23.961 1.00 84.00 229 LYS A N 1
ATOM 1900 C CA . LYS A 1 229 ? -25.038 -4.308 25.179 1.00 84.00 229 LYS A CA 1
ATOM 1901 C C . LYS A 1 229 ? -25.566 -3.576 26.418 1.00 84.00 229 LYS A C 1
ATOM 1903 O O . LYS A 1 229 ? -26.353 -4.160 27.162 1.00 84.00 229 LYS A O 1
ATOM 1908 N N . ARG A 1 230 ? -25.233 -2.286 26.589 1.00 78.69 230 ARG A N 1
ATOM 1909 C CA . ARG A 1 230 ? -25.795 -1.419 27.652 1.00 78.69 230 ARG A CA 1
ATOM 1910 C C . ARG A 1 230 ? -27.311 -1.368 27.610 1.00 78.69 230 ARG A C 1
ATOM 1912 O O . ARG A 1 230 ? -27.959 -1.552 28.638 1.00 78.69 230 ARG A O 1
ATOM 1919 N N . GLN A 1 231 ? -27.880 -1.114 26.433 1.00 76.31 231 GLN A N 1
ATOM 1920 C CA . GLN A 1 231 ? -29.327 -1.017 26.273 1.00 76.31 231 GLN A CA 1
ATOM 1921 C C . GLN A 1 231 ? -30.002 -2.334 26.655 1.00 76.31 231 GLN A C 1
ATOM 1923 O O . GLN A 1 231 ? -30.899 -2.319 27.493 1.00 76.31 231 GLN A O 1
ATOM 1928 N N . ILE A 1 232 ? -29.519 -3.468 26.145 1.00 75.69 232 ILE A N 1
ATOM 1929 C CA . ILE A 1 232 ? -30.088 -4.787 26.446 1.00 75.69 232 ILE A CA 1
ATOM 1930 C C . ILE A 1 232 ? -29.984 -5.107 27.944 1.00 75.69 232 ILE A C 1
ATOM 1932 O O . ILE A 1 232 ? -31.000 -5.402 28.567 1.00 75.69 232 ILE A O 1
ATOM 1936 N N . GLN A 1 233 ? -28.797 -4.988 28.549 1.00 69.94 233 GLN A N 1
ATOM 1937 C CA . GLN A 1 233 ? -28.587 -5.331 29.965 1.00 69.94 233 GLN A CA 1
ATOM 1938 C C . GLN A 1 233 ? -29.321 -4.391 30.929 1.00 69.94 233 GLN A C 1
ATOM 1940 O O . GLN A 1 233 ? -29.795 -4.829 31.979 1.00 69.94 233 GLN A O 1
ATOM 1945 N N . SER A 1 234 ? -29.488 -3.114 30.561 1.00 63.88 234 SER A N 1
ATOM 1946 C CA . SER A 1 234 ? -30.306 -2.177 31.339 1.00 63.88 234 SER A CA 1
ATOM 1947 C C . SER A 1 234 ? -31.787 -2.576 31.394 1.00 63.88 234 SER A C 1
ATOM 1949 O O . SER A 1 234 ? -32.453 -2.236 32.372 1.00 63.88 234 SER A O 1
ATOM 1951 N N . HIS A 1 235 ? -32.277 -3.325 30.396 1.00 62.75 235 HIS A N 1
ATOM 1952 C CA . HIS A 1 235 ? -33.648 -3.838 30.338 1.00 62.75 235 HIS A CA 1
ATOM 1953 C C . HIS A 1 235 ? -33.804 -5.219 30.991 1.00 62.75 235 HIS A C 1
ATOM 1955 O O . HIS A 1 235 ? -34.883 -5.514 31.497 1.00 62.75 235 HIS A O 1
ATOM 1961 N N . THR A 1 236 ? -32.769 -6.068 30.995 1.00 66.06 236 THR A N 1
ATOM 1962 C CA . THR A 1 236 ? -32.913 -7.482 31.387 1.00 66.06 236 THR A CA 1
ATOM 1963 C C . THR A 1 236 ? -32.443 -7.843 32.792 1.00 66.06 236 THR A C 1
ATOM 1965 O O . THR A 1 236 ? -33.011 -8.783 33.341 1.00 66.06 236 THR A O 1
ATOM 1968 N N . ASN A 1 237 ? -31.466 -7.168 33.422 1.00 63.59 237 ASN A N 1
ATOM 1969 C CA . ASN A 1 237 ? -31.057 -7.579 34.779 1.00 63.59 237 ASN A CA 1
ATOM 1970 C C . ASN A 1 237 ? -30.153 -6.586 35.538 1.00 63.59 237 ASN A C 1
ATOM 1972 O O . ASN A 1 237 ? -28.946 -6.772 35.652 1.00 63.59 237 ASN A O 1
ATOM 1976 N N . ARG A 1 238 ? -30.732 -5.555 36.170 1.00 61.03 238 ARG A N 1
ATOM 1977 C CA . ARG A 1 238 ? -29.966 -4.687 37.094 1.00 61.03 238 ARG A CA 1
ATOM 1978 C C . ARG A 1 238 ? -29.608 -5.345 38.435 1.00 61.03 238 ARG A C 1
ATOM 1980 O O . ARG A 1 238 ? -28.745 -4.824 39.127 1.00 61.03 238 ARG A O 1
ATOM 1987 N N . LYS A 1 239 ? -30.282 -6.430 38.839 1.00 63.44 239 LYS A N 1
ATOM 1988 C CA . LYS A 1 239 ? -30.206 -6.948 40.221 1.00 63.44 239 LYS A CA 1
ATOM 1989 C C . LYS A 1 239 ? -29.041 -7.906 40.510 1.00 63.44 239 LYS A C 1
ATOM 1991 O O . LYS A 1 239 ? -28.728 -8.068 41.681 1.00 63.44 239 LYS A O 1
ATOM 1996 N N . ASN A 1 240 ? -28.396 -8.483 39.491 1.00 74.00 240 ASN A N 1
ATOM 1997 C CA . ASN A 1 240 ? -27.361 -9.521 39.661 1.00 74.00 240 ASN A CA 1
ATOM 1998 C C . ASN A 1 240 ? -26.010 -9.176 39.003 1.00 74.00 240 ASN A C 1
ATOM 2000 O O . ASN A 1 240 ? -25.207 -10.073 38.775 1.00 74.00 240 ASN A O 1
ATOM 2004 N N . MET A 1 241 ? -25.775 -7.910 38.658 1.00 79.44 241 MET A N 1
ATOM 2005 C CA . MET A 1 241 ? -24.540 -7.480 37.993 1.00 79.44 241 MET A CA 1
ATOM 2006 C C . MET A 1 241 ? -23.435 -7.234 39.023 1.00 79.44 241 MET A C 1
ATOM 2008 O O . MET A 1 241 ? -23.692 -6.602 40.052 1.00 79.44 241 MET A O 1
ATOM 2012 N N . THR A 1 242 ? -22.221 -7.705 38.751 1.00 84.06 242 THR A N 1
ATOM 2013 C CA . THR A 1 242 ? -21.058 -7.412 39.599 1.00 84.06 242 THR A CA 1
ATOM 2014 C C . THR A 1 242 ? -20.563 -5.978 39.391 1.00 84.06 242 THR A C 1
ATOM 2016 O O . THR A 1 242 ? -20.929 -5.292 38.431 1.00 84.06 242 THR A O 1
ATOM 2019 N N . THR A 1 243 ? -19.714 -5.501 40.301 1.00 76.31 243 THR A N 1
ATOM 2020 C CA . THR A 1 243 ? -19.107 -4.168 40.200 1.00 76.31 243 THR A CA 1
ATOM 2021 C C . THR A 1 243 ? -18.205 -4.059 38.966 1.00 76.31 243 THR A C 1
ATOM 2023 O O . THR A 1 243 ? -18.250 -3.051 38.263 1.00 76.31 243 THR A O 1
ATOM 2026 N N . GLU A 1 244 ? -17.428 -5.099 38.657 1.00 80.19 244 GLU A N 1
ATOM 2027 C CA . GLU A 1 244 ? -16.549 -5.169 37.484 1.00 80.19 244 GLU A CA 1
ATOM 2028 C C . GLU A 1 244 ? -17.348 -5.147 36.178 1.00 80.19 244 GLU A C 1
ATOM 2030 O O . GLU A 1 244 ? -17.033 -4.377 35.271 1.00 80.19 244 GLU A O 1
ATOM 2035 N N . GLU A 1 245 ? -18.426 -5.932 36.102 1.00 77.88 245 GLU A N 1
ATOM 2036 C CA . GLU A 1 245 ? -19.346 -5.920 34.963 1.00 77.88 245 GLU A CA 1
ATOM 2037 C C . GLU A 1 245 ? -19.970 -4.539 34.779 1.00 77.88 245 GLU A C 1
ATOM 2039 O O . GLU A 1 245 ? -20.081 -4.056 33.654 1.00 77.88 245 GLU A O 1
ATOM 2044 N N . TRP A 1 246 ? -20.328 -3.869 35.876 1.00 75.44 246 TRP A N 1
ATOM 2045 C CA . TRP A 1 246 ? -20.861 -2.515 35.827 1.00 75.44 246 TRP A CA 1
ATOM 2046 C C . TRP A 1 246 ? -19.826 -1.509 35.310 1.00 75.44 246 TRP A C 1
ATOM 2048 O O 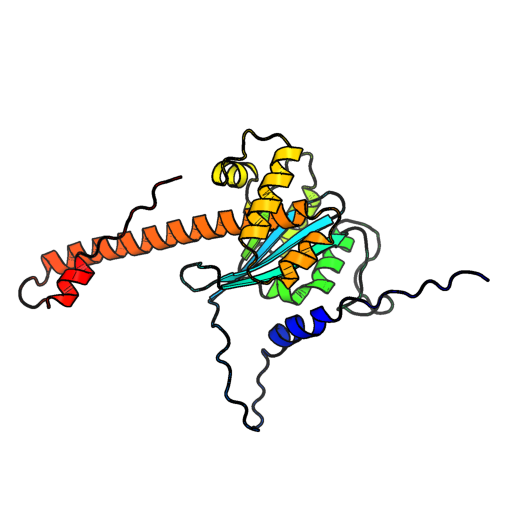. TRP A 1 246 ? -20.171 -0.676 34.467 1.00 75.44 246 TRP A O 1
ATOM 2058 N N . PHE A 1 247 ? -18.568 -1.587 35.757 1.00 78.94 247 PHE A N 1
ATOM 2059 C CA . PHE A 1 247 ? -17.491 -0.719 35.272 1.00 78.94 247 PHE A CA 1
ATOM 2060 C C . PHE A 1 247 ? -17.188 -0.945 33.795 1.00 78.94 247 PHE A C 1
ATOM 2062 O O . PHE A 1 247 ? -17.121 0.029 33.048 1.00 78.94 247 PHE A O 1
ATOM 2069 N N . GLU A 1 248 ? -17.070 -2.195 33.348 1.00 78.25 248 GLU A N 1
ATOM 2070 C CA . GLU A 1 248 ? -16.858 -2.498 31.931 1.00 78.25 248 GLU A CA 1
ATOM 2071 C C . GLU A 1 248 ? -18.051 -2.047 31.093 1.00 78.25 248 GLU A C 1
ATOM 2073 O O . GLU A 1 248 ? -17.885 -1.347 30.088 1.00 78.25 248 GLU A O 1
ATOM 2078 N N . LEU A 1 249 ? -19.272 -2.316 31.565 1.00 73.88 249 LEU A N 1
ATOM 2079 C CA . LEU A 1 249 ? -20.488 -1.841 30.927 1.00 73.88 249 LEU A CA 1
ATOM 2080 C C . LEU A 1 249 ? -20.471 -0.324 30.779 1.00 73.88 249 LEU A C 1
ATOM 2082 O O . LEU A 1 249 ? -20.845 0.145 29.716 1.00 73.88 249 LEU A O 1
ATOM 2086 N N . HIS A 1 250 ? -19.997 0.446 31.761 1.00 73.56 250 HIS A N 1
ATOM 2087 C CA . HIS A 1 250 ? -19.983 1.915 31.731 1.00 73.56 250 HIS A CA 1
ATOM 2088 C C . HIS A 1 250 ? -18.660 2.532 31.262 1.00 73.56 250 HIS A C 1
ATOM 2090 O O . HIS A 1 250 ? -18.586 3.756 31.120 1.00 73.56 250 HIS A O 1
ATOM 2096 N N . ARG A 1 251 ? -17.661 1.715 30.908 1.00 79.31 251 ARG A N 1
ATOM 2097 C CA . ARG A 1 251 ? -16.347 2.162 30.440 1.00 79.31 251 ARG A CA 1
ATOM 2098 C C . ARG A 1 251 ? -16.485 3.168 29.303 1.00 79.31 251 ARG A C 1
ATOM 2100 O O . ARG A 1 251 ? -17.170 2.921 28.306 1.00 79.31 251 ARG A O 1
ATOM 2107 N N . TYR A 1 252 ? -15.886 4.341 29.471 1.00 74.31 252 TYR A N 1
ATOM 2108 C CA . TYR A 1 252 ? -15.886 5.362 28.433 1.00 74.31 252 TYR A CA 1
ATOM 2109 C C . TYR A 1 252 ? -14.997 4.894 27.280 1.00 74.31 252 TYR A C 1
ATOM 2111 O O . TYR A 1 252 ? -13.827 4.583 27.486 1.00 74.31 252 TYR A O 1
ATOM 2119 N N . ILE A 1 253 ? -15.565 4.839 26.076 1.00 71.06 253 ILE A N 1
ATOM 2120 C CA . ILE A 1 253 ? -14.811 4.625 24.841 1.00 71.06 253 ILE A CA 1
ATOM 2121 C C . ILE A 1 253 ? -14.712 5.999 24.174 1.00 71.06 253 ILE A C 1
ATOM 2123 O O . ILE A 1 253 ? -15.736 6.476 23.660 1.00 71.06 253 ILE A O 1
ATOM 2127 N N . PRO A 1 254 ? -13.537 6.656 24.212 1.00 66.44 254 PRO A N 1
ATOM 2128 C CA . PRO A 1 254 ? -13.356 7.975 23.629 1.00 66.44 254 PRO A CA 1
ATOM 2129 C C . PRO A 1 254 ? -13.809 8.015 22.172 1.00 66.44 254 PRO A C 1
ATOM 2131 O O . PRO A 1 254 ? -13.704 7.040 21.422 1.00 66.44 254 PRO A O 1
ATOM 2134 N N . ARG A 1 255 ? -14.345 9.161 21.756 1.00 60.94 255 ARG A N 1
ATOM 2135 C CA . ARG A 1 255 ? -14.330 9.506 20.337 1.00 60.94 255 ARG A CA 1
ATOM 2136 C C . ARG A 1 255 ? -12.944 10.059 20.067 1.00 60.94 255 ARG A C 1
ATOM 2138 O O . ARG A 1 255 ? -12.587 11.047 20.703 1.00 60.94 255 ARG A O 1
ATOM 2145 N N . ASP A 1 256 ? -12.206 9.448 19.150 1.00 59.47 256 ASP A N 1
ATOM 2146 C CA . ASP A 1 256 ? -11.034 10.117 18.608 1.00 59.47 256 ASP A CA 1
ATOM 2147 C C . ASP A 1 256 ? -11.512 11.433 18.002 1.00 59.47 256 ASP A C 1
ATOM 2149 O O . ASP A 1 256 ? -12.425 11.476 17.166 1.00 59.47 256 ASP A O 1
ATOM 2153 N N . SER A 1 257 ? -10.965 12.524 18.527 1.00 44.16 257 SER A N 1
ATOM 2154 C CA . SER A 1 257 ? -11.110 13.846 17.947 1.00 44.16 257 SER A CA 1
ATOM 2155 C C . SER A 1 257 ? -10.661 13.722 16.499 1.00 44.16 257 SER A C 1
ATOM 2157 O O . SER A 1 257 ? -9.534 13.298 16.252 1.00 44.16 257 SER A O 1
ATOM 2159 N N . LYS A 1 258 ? -11.529 14.056 15.540 1.00 40.88 258 LYS A N 1
ATOM 2160 C CA . LYS A 1 258 ? -11.069 14.267 14.166 1.00 40.88 258 LYS A CA 1
ATOM 2161 C C . LYS A 1 258 ? -9.986 15.345 14.238 1.00 40.88 258 LYS A C 1
ATOM 2163 O O . LYS A 1 258 ? -10.314 16.474 14.604 1.00 40.88 258 LYS A O 1
ATOM 2168 N N . VAL A 1 259 ? -8.736 14.951 14.004 1.00 37.97 259 VAL A N 1
ATOM 2169 C CA . VAL A 1 259 ? -7.629 15.874 13.735 1.00 37.97 259 VAL A CA 1
ATOM 2170 C C . VAL A 1 259 ? -7.903 16.544 12.395 1.00 37.97 259 VAL A C 1
ATOM 2172 O O . VAL A 1 259 ? -8.383 15.835 11.477 1.00 37.97 259 VAL A O 1
#

Secondary structure (DSSP, 8-state):
-----------TTHHHHHHHHHT-------------------SEEEEEEEE-SSEEEEEEEEE-TT--EEEEEEEEEEETTS---SSSS-TTT--S--S-SHHHHHHHHHHHTHHHHHH-SEEEEE---TTSSHHHHHHHHHHTTTTEEEE-HHHHHHHTT-TTS-HHHHHHHHHHHHHHH---HHHHHHHHH-TTHHHHHHHHHHHHHHHHHHHHHHHHHHHHHHHHHHHHHHHH-SSS--HHHHHHHH---PPPP--

InterPro domains:
  IPR012337 Ribonuclease H-like superfamily [SSF53098] (45-217)

Organism: NCBI:txid1070528

Radius of gyration: 22.95 Å; chains: 1; bounding box: 81×58×66 Å

Foldseek 3Di:
DDDDDDDDDDPPPVVVLVCVLVVPDDDDDDDDDDDDPPDPDFDFKEKFWFDDPFWIWIWIFTAHPLLDTPAGSDTDIDGLQDQDPPQHDPPVPDPADPPRDSLRSVVSVCRNCVSSLVRGQAYEYEDDDPPDVVVNVVSSCVVNVVHYDYDYLCLLCVLLVNNPPDPVRLLVSLLVVQLVRHPDVVVNVVLVPDPPSSSNSSRVSSVVSVSVVSSLVSLVVVVVVLVVVLVVCVPPDPPPDDPVNVCSSVPDSDNPDRD

pLDDT: mean 82.67, std 21.01, range [28.34, 98.81]